Protein AF-A0A954UUI9-F1 (afdb_monomer_lite)

Foldseek 3Di:
DAAPQCVVVLQVPDQPQDDDD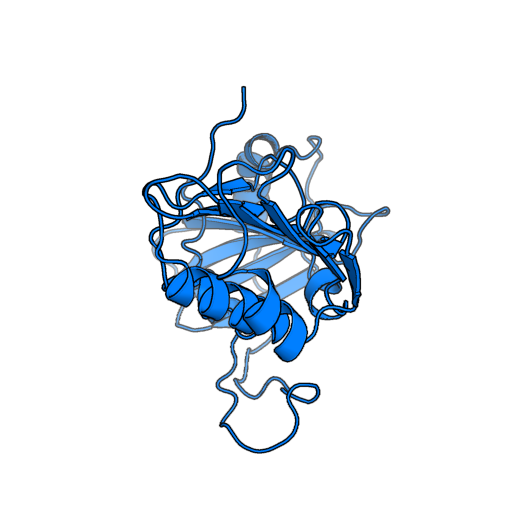DLVPSPRNHDFDWDPDDPCVLVQVVCQVCQVLLVADHDRFDPVQFPTWTDTPQKIWTFGQRDPPDQRQWTWIWMDGNPPPDGTDHTDIARPVLLVAQWWKDAVLVPDTGGDDLVCLVVRQLPQDLPDPFSKMWTGSDVFFIWMWHDHPVAIKTKTGHNHLSRIKTAPDHDHSVLVSVLSVCVSSVSSVNSVSGDIDRDDDD

Structure (mmCIF, N/CA/C/O backbone):
data_AF-A0A954UUI9-F1
#
_entry.id   AF-A0A954UUI9-F1
#
loop_
_atom_site.group_PDB
_atom_site.id
_atom_site.type_symbol
_atom_site.label_atom_id
_atom_site.label_alt_id
_atom_site.label_comp_id
_atom_site.label_asym_id
_atom_site.label_entity_id
_atom_site.label_seq_id
_atom_site.pdbx_PDB_ins_code
_atom_site.Cartn_x
_atom_site.Cartn_y
_atom_site.Cartn_z
_atom_site.occupancy
_atom_site.B_iso_or_equiv
_atom_site.auth_seq_id
_atom_site.auth_comp_id
_atom_site.auth_asym_id
_atom_site.auth_atom_id
_atom_site.pdbx_PDB_model_num
ATOM 1 N N . MET A 1 1 ? 16.017 9.321 -8.600 1.00 55.91 1 MET A N 1
ATOM 2 C CA . MET A 1 1 ? 14.959 8.302 -8.778 1.00 55.91 1 MET A CA 1
ATOM 3 C C . MET A 1 1 ? 13.735 8.739 -8.006 1.00 55.91 1 MET A C 1
ATOM 5 O O . MET A 1 1 ? 13.901 9.283 -6.921 1.00 55.91 1 MET A O 1
ATOM 9 N N . ARG A 1 2 ? 12.539 8.566 -8.567 1.00 60.41 2 ARG A N 1
ATOM 10 C CA . ARG A 1 2 ? 11.277 8.857 -7.878 1.00 60.41 2 ARG A CA 1
ATOM 11 C C . ARG A 1 2 ? 10.590 7.534 -7.547 1.00 60.41 2 ARG A C 1
ATOM 13 O O . ARG A 1 2 ? 10.755 6.560 -8.276 1.00 60.41 2 ARG A O 1
ATOM 20 N N . LEU A 1 3 ? 9.861 7.478 -6.442 1.00 57.22 3 LEU A N 1
ATOM 21 C CA . LEU A 1 3 ? 8.889 6.405 -6.248 1.00 57.22 3 LEU A CA 1
ATOM 22 C C . LEU A 1 3 ? 7.718 6.672 -7.182 1.00 57.22 3 LEU A C 1
ATOM 24 O O . LEU A 1 3 ? 7.402 7.834 -7.452 1.00 57.22 3 LEU A O 1
ATOM 28 N N . LEU A 1 4 ? 7.113 5.609 -7.702 1.00 60.31 4 LEU A N 1
ATOM 29 C CA . LEU A 1 4 ? 5.861 5.747 -8.425 1.00 60.31 4 LEU A CA 1
ATOM 30 C C . LEU A 1 4 ? 4.856 6.411 -7.488 1.00 60.31 4 LEU A C 1
ATOM 32 O O . LEU A 1 4 ? 4.623 5.905 -6.391 1.00 60.31 4 LEU A O 1
ATOM 36 N N . ASP A 1 5 ? 4.261 7.521 -7.923 1.00 58.84 5 ASP A N 1
ATOM 37 C CA . ASP A 1 5 ? 3.034 7.979 -7.284 1.00 58.84 5 ASP A CA 1
ATOM 38 C C . ASP A 1 5 ? 2.005 6.855 -7.467 1.00 58.84 5 ASP A C 1
ATOM 40 O O . ASP A 1 5 ? 1.830 6.308 -8.561 1.00 58.84 5 ASP A O 1
ATOM 44 N N . LEU A 1 6 ? 1.348 6.479 -6.379 1.00 55.41 6 LEU A N 1
ATOM 45 C CA . LEU A 1 6 ? 0.363 5.411 -6.317 1.00 55.41 6 LEU A CA 1
ATOM 46 C C . LEU A 1 6 ? -0.806 5.636 -7.303 1.00 55.41 6 LEU A C 1
ATOM 48 O O . LEU A 1 6 ? -1.435 4.672 -7.742 1.00 55.41 6 LEU A O 1
ATOM 52 N N . ARG A 1 7 ? -1.020 6.875 -7.773 1.00 54.75 7 ARG A N 1
ATOM 53 C CA . ARG A 1 7 ? -1.897 7.196 -8.919 1.00 54.75 7 ARG A CA 1
ATOM 54 C C . ARG A 1 7 ? -1.426 6.585 -10.244 1.00 54.75 7 ARG A C 1
ATOM 56 O O . ARG A 1 7 ? -2.230 6.024 -10.979 1.00 54.75 7 ARG A O 1
ATOM 63 N N . GLN A 1 8 ? -0.128 6.627 -10.543 1.00 58.38 8 GLN A N 1
ATOM 64 C CA . GLN A 1 8 ? 0.456 5.937 -11.707 1.00 58.38 8 GLN A CA 1
ATOM 65 C C . GLN A 1 8 ? 0.413 4.411 -11.518 1.00 58.38 8 GLN A C 1
ATOM 67 O O . GLN A 1 8 ? 0.345 3.651 -12.481 1.00 58.38 8 GLN A O 1
ATOM 72 N N . TYR A 1 9 ? 0.384 3.949 -10.265 1.00 60.41 9 TYR A N 1
ATOM 73 C CA . TYR A 1 9 ? 0.227 2.538 -9.923 1.00 60.41 9 TYR A CA 1
ATOM 74 C C . TYR A 1 9 ? -1.222 2.049 -10.082 1.00 60.41 9 TYR A C 1
ATOM 76 O O . TYR A 1 9 ? -1.484 0.907 -10.453 1.00 60.41 9 TYR A O 1
ATOM 84 N N . ARG A 1 10 ? -2.208 2.933 -9.931 1.00 59.09 10 ARG A N 1
ATOM 85 C CA . ARG A 1 10 ? -3.579 2.645 -10.356 1.00 59.09 10 ARG A CA 1
ATOM 86 C C . ARG A 1 10 ? -3.664 2.394 -11.862 1.00 59.09 10 ARG A C 1
ATOM 88 O O . ARG A 1 10 ? -4.427 1.527 -12.283 1.00 59.09 10 ARG A O 1
ATOM 95 N N . GLU A 1 11 ? -2.888 3.113 -12.676 1.00 56.56 11 GLU A N 1
ATOM 96 C CA . GLU A 1 11 ? -2.832 2.858 -14.124 1.00 56.56 11 GLU A CA 1
ATOM 97 C C . GLU A 1 11 ? -2.298 1.449 -14.429 1.00 56.56 11 GLU A C 1
ATOM 99 O O . GLU A 1 11 ? -2.759 0.830 -15.387 1.00 56.56 11 GLU A O 1
ATOM 104 N N . LEU A 1 12 ? -1.429 0.896 -13.575 1.00 56.75 12 LEU A N 1
ATOM 105 C CA . LEU A 1 12 ? -1.004 -0.511 -13.615 1.00 56.75 12 LEU A CA 1
ATOM 106 C C . LEU A 1 12 ? -2.137 -1.493 -13.292 1.00 56.75 12 LEU A C 1
ATOM 108 O O . LEU A 1 12 ? -2.265 -2.517 -13.958 1.00 56.75 12 LEU A O 1
ATOM 112 N N . LEU A 1 13 ? -2.967 -1.186 -12.295 1.00 52.81 13 LEU A N 1
ATOM 113 C CA . LEU A 1 13 ? -3.892 -2.157 -11.701 1.00 52.81 13 LEU A CA 1
ATOM 114 C C . LEU A 1 13 ? -5.330 -2.092 -12.225 1.00 52.81 13 LEU A C 1
ATOM 116 O O . LEU A 1 13 ? -5.989 -3.118 -12.358 1.00 52.81 13 LEU A O 1
ATOM 120 N N . ILE A 1 14 ? -5.852 -0.905 -12.545 1.00 46.22 14 ILE A N 1
ATOM 121 C CA . ILE A 1 14 ? -7.282 -0.734 -12.837 1.00 46.22 14 ILE A CA 1
ATOM 122 C C . ILE A 1 14 ? -7.502 -0.624 -14.334 1.00 46.22 14 ILE A C 1
ATOM 124 O O . ILE A 1 14 ? -7.544 0.473 -14.882 1.00 46.22 14 ILE A O 1
ATOM 128 N N . GLY A 1 15 ? -7.686 -1.749 -15.030 1.00 42.09 15 GLY A N 1
ATOM 129 C CA . GLY A 1 15 ? -8.555 -1.757 -16.215 1.00 42.09 15 GLY A CA 1
ATOM 130 C C . GLY A 1 15 ? -9.934 -1.219 -15.811 1.00 42.09 15 GLY A C 1
ATOM 131 O O . GLY A 1 15 ? -10.406 -1.568 -14.736 1.00 42.09 15 GLY A O 1
ATOM 132 N N . ARG A 1 16 ? -10.568 -0.330 -16.591 1.00 33.84 16 ARG A N 1
ATOM 133 C CA . ARG A 1 16 ? -11.911 0.197 -16.259 1.00 33.84 16 ARG A CA 1
ATOM 134 C C . ARG A 1 16 ? -12.888 -0.972 -16.059 1.00 33.84 16 ARG A C 1
ATOM 136 O O . ARG A 1 16 ? -13.384 -1.504 -17.047 1.00 33.84 16 ARG A O 1
ATOM 143 N N . ALA A 1 17 ? -13.190 -1.339 -14.817 1.00 33.94 17 ALA A N 1
ATOM 144 C CA . ALA A 1 17 ? -14.307 -2.214 -14.497 1.00 33.94 17 ALA A CA 1
ATOM 145 C C . ALA A 1 17 ? -15.547 -1.334 -14.300 1.00 33.94 17 ALA A C 1
ATOM 147 O O . ALA A 1 17 ? -15.616 -0.513 -13.384 1.00 33.94 17 ALA A O 1
ATOM 148 N N . SER A 1 18 ? -16.500 -1.460 -15.222 1.00 31.77 18 SER A N 1
ATOM 149 C CA . SER A 1 18 ? -17.839 -0.894 -15.083 1.00 31.77 18 SER A CA 1
ATOM 150 C C . SER A 1 18 ? -18.569 -1.611 -13.950 1.00 31.77 18 SER A C 1
ATOM 152 O O . SER A 1 18 ? -18.565 -2.836 -13.876 1.00 31.77 18 SER A O 1
ATOM 154 N N . ILE A 1 19 ? -19.212 -0.834 -13.086 1.00 38.12 19 ILE A N 1
ATOM 155 C CA . ILE A 1 19 ? -20.014 -1.299 -11.955 1.00 38.12 19 ILE A CA 1
ATOM 156 C C . ILE A 1 19 ? -21.241 -2.057 -12.484 1.00 38.12 19 ILE A C 1
ATOM 158 O O . ILE A 1 19 ? -22.082 -1.439 -13.131 1.00 38.12 19 ILE A O 1
ATOM 162 N N . ALA A 1 20 ? -21.356 -3.356 -12.185 1.00 32.06 20 ALA A N 1
ATOM 163 C CA . ALA A 1 20 ? -22.611 -4.050 -11.851 1.00 32.06 20 ALA A CA 1
ATOM 164 C C . ALA A 1 20 ? -22.354 -5.550 -11.596 1.00 32.06 20 ALA A C 1
ATOM 166 O O . ALA A 1 20 ? -22.068 -6.291 -12.529 1.00 32.06 20 ALA A O 1
ATOM 167 N N . GLY A 1 21 ? -22.544 -5.994 -10.349 1.00 35.19 21 GLY A N 1
ATOM 168 C CA . GLY A 1 21 ? -22.612 -7.415 -9.982 1.00 35.19 21 GLY A CA 1
ATOM 169 C C . GLY A 1 21 ? -21.313 -7.993 -9.411 1.00 35.19 21 GLY A C 1
ATOM 170 O O . GLY A 1 21 ? -20.298 -8.018 -10.084 1.00 35.19 21 GLY A O 1
ATOM 171 N N . ASP A 1 22 ? -21.400 -8.448 -8.160 1.00 32.72 22 ASP A N 1
ATOM 172 C CA . ASP A 1 22 ? -20.445 -9.277 -7.403 1.00 32.72 22 ASP A CA 1
ATOM 173 C C . ASP A 1 22 ? -18.968 -8.793 -7.281 1.00 32.72 22 ASP A C 1
ATOM 175 O O . ASP A 1 22 ? -18.178 -8.900 -8.219 1.00 32.72 22 ASP A O 1
ATOM 179 N N . PRO A 1 23 ? -18.515 -8.309 -6.102 1.00 38.94 23 PRO A N 1
ATOM 180 C CA . PRO A 1 23 ? -17.173 -7.734 -5.927 1.00 38.94 23 PRO A CA 1
ATOM 181 C C . PRO A 1 23 ? -16.012 -8.742 -6.022 1.00 38.94 23 PRO A C 1
ATOM 183 O O . PRO A 1 23 ? -14.859 -8.329 -5.954 1.00 38.94 23 PRO A O 1
ATOM 186 N N . CYS A 1 24 ? -16.282 -10.044 -6.174 1.00 31.80 24 CYS A N 1
ATOM 187 C CA . CYS A 1 24 ? -15.246 -11.060 -6.399 1.00 31.80 24 CYS A CA 1
ATOM 188 C C . CYS A 1 24 ? -14.942 -11.336 -7.884 1.00 31.80 24 CYS A C 1
ATOM 190 O O . CYS A 1 24 ? -13.990 -12.062 -8.159 1.00 31.80 24 CYS A O 1
ATOM 192 N N . GLU A 1 25 ? -15.689 -10.757 -8.832 1.00 30.89 25 GLU A N 1
ATOM 193 C CA . GLU A 1 25 ? -15.496 -10.981 -10.275 1.00 30.89 25 GLU A CA 1
ATOM 194 C C . GLU A 1 25 ? -15.165 -9.699 -11.055 1.00 30.89 25 GLU A C 1
ATOM 196 O O . GLU A 1 25 ? -15.561 -9.537 -12.210 1.00 30.89 25 GLU A O 1
ATOM 201 N N . ALA A 1 26 ? -14.383 -8.784 -10.474 1.00 34.91 26 ALA A N 1
ATOM 202 C CA . ALA A 1 26 ? -13.761 -7.717 -11.257 1.00 34.91 26 ALA A CA 1
ATOM 203 C C . ALA A 1 26 ? -12.701 -8.324 -12.201 1.00 34.91 26 ALA A C 1
ATOM 205 O O . ALA A 1 26 ? -11.504 -8.337 -11.922 1.00 34.91 26 ALA A O 1
ATOM 206 N N . ARG A 1 27 ? -13.154 -8.885 -13.327 1.00 37.56 27 ARG A N 1
ATOM 207 C CA . ARG A 1 27 ? -12.298 -9.254 -14.454 1.00 37.56 27 ARG A CA 1
ATOM 208 C C . ARG A 1 27 ? -11.701 -7.984 -15.055 1.00 37.56 27 ARG A C 1
ATOM 210 O O . ARG A 1 27 ? -12.402 -7.019 -15.340 1.00 37.56 27 ARG A O 1
ATOM 217 N N . TRP A 1 28 ? -10.392 -8.033 -15.264 1.00 45.47 28 TRP A N 1
ATOM 218 C CA . TRP A 1 28 ? -9.554 -7.071 -15.970 1.00 45.47 28 TRP A CA 1
ATOM 219 C C . TRP A 1 28 ? -10.129 -6.740 -17.363 1.00 45.47 28 TRP A C 1
ATOM 221 O O . TRP A 1 28 ? -10.056 -7.568 -18.264 1.00 45.47 28 TRP A O 1
ATOM 231 N N . THR A 1 29 ? -10.716 -5.554 -17.559 1.00 37.19 29 THR A N 1
ATOM 232 C CA . THR A 1 29 ? -11.343 -5.155 -18.847 1.00 37.19 29 THR A CA 1
ATOM 233 C C . THR A 1 29 ? -10.703 -3.936 -19.521 1.00 37.19 29 THR A C 1
ATOM 235 O O . THR A 1 29 ? -11.246 -3.409 -20.486 1.00 37.19 29 THR A O 1
ATOM 238 N N . GLY A 1 30 ? -9.547 -3.464 -19.046 1.00 44.28 30 GLY A N 1
ATOM 239 C CA . GLY A 1 30 ? -8.702 -2.547 -19.820 1.00 44.28 30 GLY A CA 1
ATOM 240 C C . GLY A 1 30 ? -7.621 -3.352 -20.530 1.00 44.28 30 GLY A C 1
ATOM 241 O O . GLY A 1 30 ? -6.891 -4.065 -19.849 1.00 44.28 30 GLY A O 1
ATOM 242 N N . GLU A 1 31 ? -7.531 -3.262 -21.857 1.00 47.69 31 GLU A N 1
ATOM 243 C CA . GLU A 1 31 ? -6.526 -3.976 -22.657 1.00 47.69 31 GLU A CA 1
ATOM 244 C C . GLU A 1 31 ? -5.122 -3.432 -22.350 1.00 47.69 31 GLU A C 1
ATOM 246 O O . GLU A 1 31 ? -4.628 -2.495 -22.969 1.00 47.69 31 GLU A O 1
ATOM 251 N N . ALA A 1 32 ? -4.495 -3.990 -21.319 1.00 57.81 32 ALA A N 1
ATOM 252 C CA . ALA A 1 32 ? -3.056 -3.955 -21.154 1.00 57.81 32 ALA A CA 1
ATOM 253 C C . ALA A 1 32 ? -2.455 -4.868 -22.229 1.00 57.81 32 ALA A C 1
ATOM 255 O O . ALA A 1 32 ? -2.668 -6.082 -22.205 1.00 57.81 32 ALA A O 1
ATOM 256 N N . GLU A 1 33 ? -1.729 -4.294 -23.185 1.00 65.38 33 GLU A N 1
ATOM 257 C CA . GLU A 1 33 ? -1.037 -5.083 -24.198 1.00 65.38 33 GLU A CA 1
ATOM 258 C C . GLU A 1 33 ? 0.304 -5.549 -23.626 1.00 65.38 33 GLU A C 1
ATOM 260 O O . GLU A 1 33 ? 1.168 -4.744 -23.264 1.00 65.38 33 GLU A O 1
ATOM 265 N N . ALA A 1 34 ? 0.460 -6.868 -23.496 1.00 72.56 34 ALA A N 1
ATOM 266 C CA . ALA A 1 34 ? 1.742 -7.465 -23.160 1.00 72.56 34 ALA A CA 1
ATOM 267 C C . ALA A 1 34 ? 2.671 -7.321 -24.367 1.00 72.56 34 ALA A C 1
ATOM 269 O O . ALA A 1 34 ? 2.450 -7.956 -25.402 1.00 72.56 34 ALA A O 1
ATOM 270 N N . ILE A 1 35 ? 3.713 -6.504 -24.234 1.00 76.06 35 ILE A N 1
ATOM 271 C CA . ILE A 1 35 ? 4.652 -6.270 -25.327 1.00 76.06 35 ILE A CA 1
ATOM 272 C C . ILE A 1 35 ? 5.773 -7.301 -25.246 1.00 76.06 35 ILE A C 1
ATOM 274 O O . ILE A 1 35 ? 6.372 -7.530 -24.192 1.00 76.06 35 ILE A O 1
ATOM 278 N N . ARG A 1 36 ? 6.054 -7.932 -26.385 1.00 71.81 36 ARG A N 1
ATOM 279 C CA . ARG A 1 36 ? 7.210 -8.812 -26.570 1.00 71.81 36 ARG A CA 1
ATOM 280 C C . ARG A 1 36 ? 8.359 -8.016 -27.182 1.00 71.81 36 ARG A C 1
ATOM 282 O O . ARG A 1 36 ? 8.126 -7.050 -27.897 1.00 71.81 36 ARG A O 1
ATOM 289 N N . ASP A 1 37 ? 9.585 -8.441 -26.901 1.00 75.62 37 ASP A N 1
ATOM 290 C CA . ASP A 1 37 ? 10.801 -7.909 -27.532 1.00 75.62 37 ASP A CA 1
ATOM 291 C C . ASP A 1 37 ? 11.121 -6.428 -27.223 1.00 75.62 37 ASP A C 1
ATOM 293 O O . ASP A 1 37 ? 11.779 -5.749 -28.009 1.00 75.62 37 ASP A O 1
ATOM 297 N N . VAL A 1 38 ? 10.711 -5.928 -26.048 1.00 82.94 38 VAL A N 1
ATOM 298 C CA . VAL A 1 38 ? 11.178 -4.632 -25.515 1.00 82.94 38 VAL A CA 1
ATOM 299 C C . VAL A 1 38 ? 12.543 -4.800 -24.853 1.00 82.94 38 VAL A C 1
ATOM 301 O O . VAL A 1 38 ? 12.706 -5.638 -23.959 1.00 82.94 38 VAL A O 1
ATOM 304 N N . ASP A 1 39 ? 13.510 -3.964 -25.232 1.00 86.94 39 ASP A N 1
ATOM 305 C CA . ASP A 1 39 ? 14.774 -3.863 -24.503 1.00 86.94 39 ASP A CA 1
ATOM 306 C C . ASP A 1 39 ? 14.520 -3.330 -23.086 1.00 86.94 39 ASP A C 1
ATOM 308 O O . ASP A 1 39 ? 14.121 -2.188 -22.887 1.00 86.94 39 ASP A O 1
ATOM 312 N N . SER A 1 40 ? 14.740 -4.183 -22.087 1.00 92.12 40 SER A N 1
ATOM 313 C CA . SER A 1 40 ? 14.575 -3.844 -20.671 1.00 92.12 40 SER A CA 1
ATOM 314 C C . SER A 1 40 ? 15.905 -3.522 -19.982 1.00 92.12 40 SER A C 1
ATOM 316 O O . SER A 1 40 ? 15.957 -3.496 -18.753 1.00 92.12 40 SER A O 1
ATOM 318 N N . GLY A 1 41 ? 16.993 -3.310 -20.732 1.00 92.94 41 GLY A N 1
ATOM 319 C CA . GLY A 1 41 ? 18.318 -3.021 -20.181 1.00 92.94 41 GLY A CA 1
ATOM 320 C C . GLY A 1 41 ? 18.324 -1.801 -19.257 1.00 92.94 41 GLY A C 1
ATOM 321 O O . GLY A 1 41 ? 18.808 -1.891 -18.127 1.00 92.94 41 GLY A O 1
ATOM 322 N N . ALA A 1 42 ? 17.706 -0.698 -19.691 1.00 92.38 42 ALA A N 1
ATOM 323 C CA . ALA A 1 42 ? 17.564 0.514 -18.881 1.00 92.38 42 ALA A CA 1
ATOM 324 C C . ALA A 1 42 ? 16.734 0.267 -17.608 1.00 92.38 42 ALA A C 1
ATOM 326 O O . ALA A 1 42 ? 17.142 0.673 -16.520 1.00 92.38 42 ALA A O 1
ATOM 327 N N . ALA A 1 43 ? 15.624 -0.470 -17.717 1.00 93.75 43 ALA A N 1
ATOM 328 C CA . ALA A 1 43 ? 14.773 -0.812 -16.578 1.00 93.75 43 ALA A CA 1
ATOM 329 C C . ALA A 1 43 ? 15.474 -1.723 -15.561 1.00 93.75 43 ALA A C 1
ATOM 331 O O . ALA A 1 43 ? 15.329 -1.533 -14.355 1.00 93.75 43 ALA A O 1
ATOM 332 N N . LEU A 1 44 ? 16.271 -2.690 -16.026 1.00 95.75 44 LEU A N 1
ATOM 333 C CA . LEU A 1 44 ? 17.078 -3.556 -15.164 1.00 95.75 44 LEU A CA 1
ATOM 334 C C . LEU A 1 44 ? 18.170 -2.769 -14.442 1.00 95.75 44 LEU A C 1
ATOM 336 O O . LEU A 1 44 ? 18.379 -2.990 -13.249 1.00 95.75 44 LEU A O 1
ATOM 340 N N . GLN A 1 45 ? 18.845 -1.848 -15.134 1.00 94.88 45 GLN A N 1
ATOM 341 C CA . GLN A 1 45 ? 19.824 -0.967 -14.504 1.00 94.88 45 GLN A CA 1
ATOM 342 C C . GLN A 1 45 ? 19.155 -0.085 -13.442 1.00 94.88 45 GLN A C 1
ATOM 344 O O . GLN A 1 45 ? 19.596 -0.069 -12.295 1.00 94.88 45 GLN A O 1
ATOM 349 N N . TYR A 1 46 ? 18.051 0.575 -13.795 1.00 94.81 46 TYR A N 1
ATOM 350 C CA . TYR A 1 46 ? 17.292 1.415 -12.872 1.00 94.81 46 TYR A CA 1
ATOM 351 C C . TYR A 1 46 ? 16.825 0.625 -11.640 1.00 94.81 46 TYR A C 1
ATOM 353 O O . TYR A 1 46 ? 16.975 1.077 -10.505 1.00 94.81 46 TYR A O 1
ATOM 361 N N . ALA A 1 47 ? 16.291 -0.585 -11.834 1.00 95.25 47 ALA A N 1
ATOM 362 C CA . ALA A 1 47 ? 15.890 -1.451 -10.730 1.00 95.25 47 ALA A CA 1
ATOM 363 C C . ALA A 1 47 ? 17.078 -1.833 -9.841 1.00 95.25 47 ALA A C 1
ATOM 365 O O . ALA A 1 47 ? 16.941 -1.831 -8.621 1.00 95.25 47 ALA A O 1
ATOM 366 N N . ALA A 1 48 ? 18.241 -2.141 -10.421 1.00 94.69 48 ALA A N 1
ATOM 367 C CA . ALA A 1 48 ? 19.438 -2.470 -9.652 1.00 94.69 48 ALA A CA 1
ATOM 368 C C . ALA A 1 48 ? 19.893 -1.294 -8.769 1.00 94.69 48 ALA A C 1
ATOM 370 O O . ALA A 1 48 ? 20.295 -1.513 -7.627 1.00 94.69 48 ALA A O 1
ATOM 371 N N . GLU A 1 49 ? 19.775 -0.060 -9.267 1.00 94.12 49 GLU A N 1
ATOM 372 C CA . GLU A 1 49 ? 20.046 1.165 -8.505 1.00 94.12 49 GLU A CA 1
ATOM 373 C C . GLU A 1 49 ? 19.002 1.395 -7.392 1.00 94.12 49 GLU A C 1
ATOM 375 O O . GLU A 1 49 ? 19.360 1.804 -6.289 1.00 94.12 49 GLU A O 1
ATOM 380 N N . ALA A 1 50 ? 17.725 1.071 -7.638 1.00 92.38 50 ALA A N 1
ATOM 381 C CA . ALA A 1 50 ? 16.635 1.139 -6.649 1.00 92.38 50 ALA A CA 1
ATOM 382 C C . ALA A 1 50 ? 16.683 0.038 -5.587 1.00 92.38 50 ALA A C 1
ATOM 384 O O . ALA A 1 50 ? 16.135 0.186 -4.501 1.00 92.38 50 ALA A O 1
ATOM 385 N N . TRP A 1 51 ? 17.329 -1.084 -5.881 1.00 94.38 51 TRP A N 1
ATOM 386 C CA . TRP A 1 51 ? 17.257 -2.293 -5.065 1.00 94.38 51 TRP A CA 1
ATOM 387 C C . TRP A 1 51 ? 17.540 -2.070 -3.567 1.00 94.38 51 TRP A C 1
ATOM 389 O O . TRP A 1 51 ? 16.749 -2.543 -2.743 1.00 94.38 51 TRP A O 1
ATOM 399 N N . PRO A 1 52 ? 18.600 -1.329 -3.176 1.00 92.12 52 PRO A N 1
ATOM 400 C CA . PRO A 1 52 ? 18.902 -1.091 -1.766 1.00 92.12 52 PRO A CA 1
ATOM 401 C C . PRO A 1 52 ? 17.838 -0.248 -1.055 1.00 92.12 52 PRO A C 1
ATOM 403 O O . PRO A 1 52 ? 17.538 -0.509 0.107 1.00 92.12 52 PRO A O 1
ATOM 406 N N . THR A 1 53 ? 17.227 0.723 -1.743 1.00 90.19 53 THR A N 1
ATOM 407 C CA . THR A 1 53 ? 16.214 1.621 -1.153 1.00 90.19 53 THR A CA 1
ATOM 408 C C . THR A 1 53 ? 14.871 0.924 -0.915 1.00 90.19 53 THR A C 1
ATOM 410 O O . THR A 1 53 ? 14.017 1.439 -0.194 1.00 90.19 53 THR A O 1
ATOM 413 N N . LEU A 1 54 ? 14.699 -0.263 -1.502 1.00 91.62 54 LEU A N 1
ATOM 414 C CA . LEU A 1 54 ? 13.548 -1.150 -1.338 1.00 91.62 54 LEU A CA 1
ATOM 415 C C . LEU A 1 54 ? 13.783 -2.227 -0.265 1.00 91.62 54 LEU A C 1
ATOM 417 O O . LEU A 1 54 ? 12.991 -3.166 -0.146 1.00 91.62 54 LEU A O 1
ATOM 421 N N . GLY A 1 55 ? 14.892 -2.144 0.480 1.00 91.62 55 GLY A N 1
ATOM 422 C CA . GLY A 1 55 ? 15.248 -3.125 1.511 1.00 91.62 55 GLY A CA 1
ATOM 423 C C . GLY A 1 55 ? 15.536 -4.517 0.943 1.00 91.62 55 GLY A C 1
ATOM 424 O O . GLY A 1 55 ? 15.464 -5.523 1.655 1.00 91.62 55 GLY A O 1
ATOM 425 N N . LEU A 1 56 ? 15.827 -4.612 -0.358 1.00 92.62 56 LEU A N 1
ATOM 426 C CA . LEU A 1 56 ? 16.086 -5.877 -1.029 1.00 92.62 56 LEU A CA 1
ATOM 427 C C . LEU A 1 56 ? 17.579 -6.205 -0.982 1.00 92.62 56 LEU A C 1
ATOM 429 O O . LEU A 1 56 ? 18.443 -5.356 -1.196 1.00 92.62 56 LEU A O 1
ATOM 433 N N . LYS A 1 57 ? 17.902 -7.485 -0.758 1.00 90.94 57 LYS A N 1
ATOM 434 C CA . LYS A 1 57 ? 19.296 -7.947 -0.801 1.00 90.94 57 LYS A CA 1
ATOM 435 C C . LYS A 1 57 ? 19.873 -7.729 -2.206 1.00 90.94 57 LYS A C 1
ATOM 437 O O . LYS A 1 57 ? 19.263 -8.225 -3.162 1.00 90.94 57 LYS A O 1
ATOM 442 N N . PRO A 1 58 ? 21.034 -7.059 -2.342 1.00 88.69 58 PRO A N 1
ATOM 443 C CA . PRO A 1 58 ? 21.663 -6.837 -3.637 1.00 88.69 58 PRO A CA 1
ATOM 444 C C . PRO A 1 58 ? 21.878 -8.144 -4.398 1.00 88.69 58 PRO A C 1
ATOM 446 O O . PRO A 1 58 ? 22.325 -9.147 -3.834 1.00 88.69 58 PRO A O 1
ATOM 449 N N . ARG A 1 59 ? 21.569 -8.130 -5.695 1.00 91.19 59 ARG A N 1
ATOM 450 C CA . ARG A 1 59 ? 21.851 -9.234 -6.615 1.00 91.19 59 ARG A CA 1
ATOM 451 C C . ARG A 1 59 ? 22.034 -8.707 -8.030 1.00 91.19 59 ARG A C 1
ATOM 453 O O . ARG A 1 59 ? 21.509 -7.655 -8.374 1.00 91.19 59 ARG A O 1
ATOM 460 N N . SER A 1 60 ? 22.722 -9.477 -8.867 1.00 92.44 60 SER A N 1
ATOM 461 C CA . SER A 1 60 ? 22.757 -9.193 -10.302 1.00 92.44 60 SER A CA 1
ATOM 462 C C . SER A 1 60 ? 21.385 -9.492 -10.915 1.00 92.44 60 SER A C 1
ATOM 464 O O . SER A 1 60 ? 20.882 -10.615 -10.792 1.00 92.44 60 SER A O 1
ATOM 466 N N . LEU A 1 61 ? 20.780 -8.475 -11.531 1.00 95.19 61 LEU A N 1
ATOM 467 C CA . LEU A 1 61 ? 19.554 -8.600 -12.312 1.00 95.19 61 LEU A CA 1
ATOM 468 C C . LEU A 1 61 ? 19.898 -8.986 -13.752 1.00 95.19 61 LEU A C 1
ATOM 470 O O . LEU A 1 61 ? 20.896 -8.534 -14.308 1.00 95.19 61 LEU A O 1
ATOM 474 N N . GLN A 1 62 ? 19.089 -9.862 -14.332 1.00 94.88 62 GLN A N 1
ATOM 475 C CA . GLN A 1 62 ? 19.295 -10.441 -15.657 1.00 94.88 62 GLN A CA 1
ATOM 476 C C . GLN A 1 62 ? 18.011 -10.320 -16.482 1.00 94.88 62 GLN A C 1
ATOM 478 O O . GLN A 1 62 ? 16.928 -10.206 -15.918 1.00 94.88 62 GLN A O 1
ATOM 483 N N . ALA A 1 63 ? 18.093 -10.447 -17.810 1.00 93.06 63 ALA A N 1
ATOM 484 C CA . ALA A 1 63 ? 16.913 -10.389 -18.686 1.00 93.06 63 ALA A CA 1
ATOM 485 C C . ALA A 1 63 ? 15.788 -11.355 -18.256 1.00 93.06 63 ALA A C 1
ATOM 487 O O . ALA A 1 63 ? 14.618 -10.996 -18.265 1.00 93.06 63 ALA A O 1
ATOM 488 N N . ARG A 1 64 ? 16.146 -12.553 -17.770 1.00 92.56 64 ARG A N 1
ATOM 489 C CA . ARG A 1 64 ? 15.198 -13.556 -17.240 1.00 92.56 64 ARG A CA 1
ATOM 490 C C . ARG A 1 64 ? 14.443 -13.137 -15.969 1.00 92.56 64 ARG A C 1
ATOM 492 O O . ARG A 1 64 ? 13.542 -13.855 -15.543 1.00 92.56 64 ARG A O 1
ATOM 499 N N . ASP A 1 65 ? 14.879 -12.069 -15.303 1.00 94.06 65 ASP A N 1
ATOM 500 C CA . ASP A 1 65 ? 14.190 -11.513 -14.138 1.00 94.06 65 ASP A CA 1
ATOM 501 C C . ASP A 1 65 ? 13.023 -10.610 -14.550 1.00 94.06 65 ASP A C 1
ATOM 503 O O . ASP A 1 65 ? 12.131 -10.386 -13.734 1.00 94.06 65 ASP A O 1
ATOM 507 N N . VAL A 1 66 ? 12.992 -10.134 -15.800 1.00 93.62 66 VAL A N 1
ATOM 508 C CA . VAL A 1 66 ? 11.827 -9.452 -16.370 1.00 93.62 66 VAL A CA 1
ATOM 509 C C . VAL A 1 66 ? 10.760 -10.502 -16.659 1.00 93.62 66 VAL A C 1
ATOM 511 O O . VAL A 1 66 ? 10.947 -11.404 -17.472 1.00 93.62 66 VAL A O 1
ATOM 514 N N . THR A 1 67 ? 9.646 -10.409 -15.946 1.00 91.31 67 THR A N 1
ATOM 515 C CA . THR A 1 67 ? 8.535 -11.369 -16.024 1.00 91.31 67 THR A CA 1
ATOM 516 C C . THR A 1 67 ? 7.482 -10.954 -17.042 1.00 91.31 67 THR A C 1
ATOM 518 O O . THR A 1 67 ? 6.889 -11.810 -17.694 1.00 91.31 67 THR A O 1
ATOM 521 N N . SER A 1 68 ? 7.287 -9.650 -17.217 1.00 90.25 68 SER A N 1
ATOM 522 C CA . SER A 1 68 ? 6.407 -9.073 -18.227 1.00 90.25 68 SER A CA 1
ATOM 523 C C . SER A 1 68 ? 6.754 -7.609 -18.469 1.00 90.25 68 SER A C 1
ATOM 525 O O . SER A 1 68 ? 7.278 -6.934 -17.578 1.00 90.25 68 SER A O 1
ATOM 527 N N . VAL A 1 69 ? 6.406 -7.118 -19.657 1.00 89.88 69 VAL A N 1
ATOM 528 C CA . VAL A 1 69 ? 6.381 -5.691 -19.984 1.00 89.88 69 VAL A CA 1
ATOM 529 C C . VAL A 1 69 ? 4.983 -5.347 -20.475 1.00 89.88 69 VAL A C 1
ATOM 531 O O . VAL A 1 69 ? 4.436 -6.037 -21.338 1.00 89.88 69 VAL A O 1
ATOM 534 N N . VAL A 1 70 ? 4.395 -4.304 -19.903 1.00 87.00 70 VAL A N 1
ATOM 535 C CA . VAL A 1 70 ? 3.038 -3.853 -20.227 1.00 87.00 70 VAL A CA 1
ATOM 536 C C . VAL A 1 70 ? 3.097 -2.410 -20.705 1.00 87.00 70 VAL A C 1
ATOM 538 O O . VAL A 1 70 ? 3.750 -1.590 -20.064 1.00 87.00 70 VAL A O 1
ATOM 541 N N . ALA A 1 71 ? 2.410 -2.080 -21.801 1.00 84.94 71 ALA A N 1
ATOM 542 C CA . ALA A 1 71 ? 2.175 -0.687 -22.183 1.00 84.94 71 ALA A CA 1
ATOM 543 C C . ALA A 1 71 ? 0.810 -0.208 -21.715 1.00 84.94 71 ALA A C 1
ATOM 545 O O . ALA A 1 71 ? -0.208 -0.866 -21.942 1.00 84.94 71 ALA A O 1
ATOM 546 N N . ARG A 1 72 ? 0.779 0.981 -21.110 1.00 80.44 72 ARG A N 1
ATOM 547 C CA . ARG A 1 72 ? -0.466 1.630 -20.716 1.00 80.44 72 ARG A CA 1
ATOM 548 C C . ARG A 1 72 ? -0.301 3.127 -20.494 1.00 80.44 72 ARG A C 1
ATOM 550 O O . ARG A 1 72 ? 0.714 3.567 -19.977 1.00 80.44 72 ARG A O 1
ATOM 557 N N . GLY A 1 73 ? -1.295 3.923 -20.894 1.00 80.12 73 GLY A N 1
ATOM 558 C CA . GLY A 1 73 ? -1.293 5.370 -20.622 1.00 80.12 73 GLY A CA 1
ATOM 559 C C . GLY A 1 73 ? -0.080 6.112 -21.202 1.00 80.12 73 GLY A C 1
ATOM 560 O O . GLY A 1 73 ? 0.372 7.096 -20.632 1.00 80.12 73 GLY A O 1
ATOM 561 N N . GLY A 1 74 ? 0.494 5.615 -22.305 1.00 84.75 74 GLY A N 1
ATOM 562 C CA . GLY A 1 74 ? 1.726 6.168 -22.876 1.00 84.75 74 GLY A CA 1
ATOM 563 C C . GLY A 1 74 ? 2.998 5.830 -22.087 1.00 84.75 74 GLY A C 1
ATOM 564 O O . GLY A 1 74 ? 4.034 6.456 -22.317 1.00 84.75 74 GLY A O 1
ATOM 565 N N . ARG A 1 75 ? 2.956 4.842 -21.189 1.00 87.31 75 ARG A N 1
ATOM 566 C CA . ARG A 1 75 ? 4.086 4.376 -20.374 1.00 87.31 75 ARG A CA 1
ATOM 567 C C . ARG A 1 75 ? 4.295 2.872 -20.544 1.00 87.31 75 ARG A C 1
ATOM 569 O O . ARG A 1 75 ? 3.345 2.137 -20.810 1.00 87.31 75 ARG A O 1
ATOM 576 N N . LEU A 1 76 ? 5.539 2.435 -20.412 1.00 89.00 76 LEU A N 1
ATOM 577 C CA . LEU A 1 76 ? 5.927 1.039 -20.276 1.00 89.00 76 LEU A CA 1
ATOM 578 C C . LEU A 1 76 ? 6.136 0.720 -18.804 1.00 89.00 76 LEU A C 1
ATOM 580 O O . LEU A 1 76 ? 6.617 1.548 -18.030 1.00 89.00 76 LEU A O 1
ATOM 584 N N . PHE A 1 77 ? 5.778 -0.502 -18.446 1.00 90.31 77 PHE A N 1
ATOM 585 C CA . PHE A 1 77 ? 5.857 -1.031 -17.102 1.00 90.31 77 PHE A CA 1
ATOM 586 C C . PHE A 1 77 ? 6.611 -2.354 -17.136 1.00 90.31 77 PHE A C 1
ATOM 588 O O . PHE A 1 77 ? 6.109 -3.350 -17.658 1.00 90.31 77 PHE A O 1
ATOM 595 N N . HIS A 1 78 ? 7.817 -2.368 -16.582 1.00 92.50 78 HIS A N 1
ATOM 596 C CA . HIS A 1 78 ? 8.679 -3.543 -16.537 1.00 92.50 78 HIS A CA 1
ATOM 597 C C . HIS A 1 78 ? 8.508 -4.228 -15.187 1.00 92.50 78 HIS A C 1
ATOM 599 O O . HIS A 1 78 ? 8.838 -3.655 -14.149 1.00 92.50 78 HIS A O 1
ATOM 605 N N . HIS A 1 79 ? 7.999 -5.457 -15.187 1.00 92.94 79 HIS A N 1
ATOM 606 C CA . HIS A 1 79 ? 7.810 -6.240 -13.968 1.00 92.94 79 HIS A CA 1
ATOM 607 C C . HIS A 1 79 ? 9.048 -7.098 -13.719 1.00 92.94 79 HIS A C 1
ATOM 609 O O . HIS A 1 79 ? 9.252 -8.123 -14.375 1.00 92.94 79 HIS A O 1
ATOM 615 N N . ILE A 1 80 ? 9.882 -6.690 -12.767 1.00 94.81 80 ILE A N 1
ATOM 616 C CA . ILE A 1 80 ? 11.160 -7.339 -12.473 1.00 94.81 80 ILE A CA 1
ATOM 617 C C . ILE A 1 80 ? 11.029 -8.133 -11.175 1.00 94.81 80 ILE A C 1
ATOM 619 O O . ILE A 1 80 ? 10.796 -7.566 -10.110 1.00 94.81 80 ILE A O 1
ATOM 623 N N . ARG A 1 81 ? 11.203 -9.456 -11.232 1.00 95.06 81 ARG A N 1
ATOM 624 C CA . ARG A 1 81 ? 11.025 -10.347 -10.076 1.00 95.06 81 ARG A CA 1
ATOM 625 C C . ARG A 1 81 ? 11.967 -9.972 -8.927 1.00 95.06 81 ARG A C 1
ATOM 627 O O . ARG A 1 81 ? 13.188 -10.058 -9.061 1.00 95.06 81 ARG A O 1
ATOM 634 N N . ALA A 1 82 ? 11.413 -9.660 -7.759 1.00 93.62 82 ALA A N 1
ATOM 635 C CA . ALA A 1 82 ? 12.181 -9.326 -6.560 1.00 93.62 82 ALA A CA 1
ATOM 636 C C . ALA A 1 82 ? 12.792 -10.578 -5.909 1.00 93.62 82 ALA A C 1
ATOM 638 O O . ALA A 1 82 ? 13.996 -10.628 -5.643 1.00 93.62 82 ALA A O 1
ATOM 639 N N . PHE A 1 83 ? 11.982 -11.628 -5.720 1.00 89.06 83 PHE A N 1
ATOM 640 C CA . PHE A 1 83 ? 12.383 -12.847 -5.014 1.00 89.06 83 PHE A CA 1
ATOM 641 C C . PHE A 1 83 ? 12.281 -14.090 -5.911 1.00 89.06 83 PHE A C 1
ATOM 643 O O . PHE A 1 83 ? 11.195 -14.633 -6.095 1.00 89.06 83 PHE A O 1
ATOM 650 N N . PRO A 1 84 ? 13.405 -14.640 -6.405 1.00 79.56 84 PRO A N 1
ATOM 651 C CA . PRO A 1 84 ? 13.388 -15.804 -7.297 1.00 79.56 84 PRO A CA 1
ATOM 652 C C . PRO A 1 84 ? 12.782 -17.094 -6.720 1.00 79.56 84 PRO A C 1
ATOM 654 O O . PRO A 1 84 ? 12.548 -18.029 -7.478 1.00 79.56 84 PRO A O 1
ATOM 657 N N . ARG A 1 85 ? 12.601 -17.194 -5.393 1.00 80.50 85 ARG A N 1
ATOM 658 C CA . ARG A 1 85 ? 12.182 -18.439 -4.716 1.00 80.50 85 ARG A CA 1
ATOM 659 C C . ARG A 1 85 ? 11.077 -18.259 -3.673 1.00 80.50 85 ARG A C 1
ATOM 661 O O . ARG A 1 85 ? 10.125 -19.022 -3.685 1.00 80.50 85 ARG A O 1
ATOM 668 N N . LYS A 1 86 ? 11.219 -17.300 -2.748 1.00 78.19 86 LYS A N 1
ATOM 669 C CA . LYS A 1 86 ? 10.351 -17.203 -1.556 1.00 78.19 86 LYS A CA 1
ATOM 670 C C . LYS A 1 86 ? 8.982 -16.568 -1.851 1.00 78.19 86 LYS A C 1
ATOM 672 O O . LYS A 1 86 ? 8.014 -16.929 -1.199 1.00 78.19 86 LYS A O 1
ATOM 677 N N . LEU A 1 87 ? 8.913 -15.650 -2.820 1.00 82.50 87 LEU A N 1
ATOM 678 C CA . LEU A 1 87 ? 7.709 -14.898 -3.198 1.00 82.50 87 LEU A CA 1
ATOM 679 C C . LEU A 1 87 ? 7.759 -14.568 -4.707 1.00 82.50 87 LEU A C 1
ATOM 681 O O . LEU A 1 87 ? 8.181 -13.474 -5.086 1.00 82.50 87 LEU A O 1
ATOM 685 N N . PRO A 1 88 ? 7.414 -15.526 -5.587 1.00 82.56 88 PRO A N 1
ATOM 686 C CA . PRO A 1 88 ? 7.648 -15.397 -7.029 1.00 82.56 88 PRO A CA 1
ATOM 687 C C . PRO A 1 88 ? 6.817 -14.295 -7.702 1.00 82.56 88 PRO A C 1
ATOM 689 O O . PRO A 1 88 ? 7.246 -13.781 -8.733 1.00 82.56 88 PRO A O 1
ATOM 692 N N . GLU A 1 89 ? 5.688 -13.922 -7.092 1.00 86.75 89 GLU A N 1
ATOM 693 C CA . GLU A 1 89 ? 4.759 -12.874 -7.547 1.00 86.75 89 GLU A CA 1
ATOM 694 C C . GLU A 1 89 ? 5.123 -11.476 -7.021 1.00 86.75 89 GLU A C 1
ATOM 696 O O . GLU A 1 89 ? 4.399 -10.507 -7.244 1.00 86.75 89 GLU A O 1
ATOM 701 N N . THR A 1 90 ? 6.237 -11.341 -6.294 1.00 91.38 90 THR A N 1
ATOM 702 C CA . THR A 1 90 ? 6.737 -10.028 -5.884 1.00 91.38 90 THR A CA 1
ATOM 703 C C . THR A 1 90 ? 7.654 -9.443 -6.942 1.00 91.38 90 THR A C 1
ATOM 705 O O . THR A 1 90 ? 8.680 -10.042 -7.280 1.00 91.38 90 THR A O 1
ATOM 708 N N . CYS A 1 91 ? 7.315 -8.250 -7.419 1.00 92.62 91 CYS A N 1
ATOM 709 C CA . CYS A 1 91 ? 8.048 -7.529 -8.444 1.00 92.62 91 CYS A CA 1
ATOM 710 C C . CYS A 1 91 ? 8.421 -6.119 -7.990 1.00 92.62 91 CYS A C 1
ATOM 712 O O . CYS A 1 91 ? 7.657 -5.441 -7.305 1.00 92.62 91 CYS A O 1
ATOM 714 N N . VAL A 1 92 ? 9.587 -5.668 -8.444 1.00 93.81 92 VAL A N 1
ATOM 715 C CA . VAL A 1 92 ? 9.863 -4.248 -8.630 1.00 93.81 92 VAL A CA 1
ATOM 716 C C . VAL A 1 92 ? 9.285 -3.876 -9.987 1.00 93.81 92 VAL A C 1
ATOM 718 O O . VAL A 1 92 ? 9.708 -4.411 -11.012 1.00 93.81 92 VAL A O 1
ATOM 721 N N . VAL A 1 93 ? 8.290 -3.001 -9.992 1.00 91.88 93 VAL A N 1
ATOM 722 C CA . VAL A 1 93 ? 7.718 -2.451 -11.216 1.00 91.88 93 VAL A CA 1
ATOM 723 C C . VAL A 1 93 ? 8.430 -1.146 -11.513 1.00 91.88 93 VAL A C 1
ATOM 725 O O . VAL A 1 93 ? 8.371 -0.230 -10.699 1.00 91.88 93 VAL A O 1
ATOM 728 N N . VAL A 1 94 ? 9.115 -1.077 -12.652 1.00 91.44 94 VAL A N 1
ATOM 729 C CA . VAL A 1 94 ? 9.808 0.126 -13.139 1.00 91.44 94 VAL A CA 1
ATOM 730 C C . VAL A 1 94 ? 9.031 0.713 -14.304 1.00 91.44 94 VAL A C 1
ATOM 732 O O . VAL A 1 94 ? 8.523 -0.038 -15.138 1.00 91.44 94 VAL A O 1
ATOM 735 N N . THR A 1 95 ? 8.954 2.040 -14.379 1.00 90.31 95 THR A N 1
ATOM 736 C CA . THR A 1 95 ? 8.245 2.724 -15.464 1.00 90.31 95 THR A CA 1
ATOM 737 C C . THR A 1 95 ? 9.121 3.610 -16.304 1.00 90.31 95 THR A C 1
ATOM 739 O O . THR A 1 95 ? 10.016 4.273 -15.783 1.00 90.31 95 THR A O 1
ATOM 742 N N . GLU A 1 96 ? 8.775 3.690 -17.584 1.00 89.44 96 GLU A N 1
ATOM 743 C CA . GLU A 1 96 ? 9.359 4.628 -18.535 1.00 89.44 96 GLU A CA 1
ATOM 744 C C . GLU A 1 96 ? 8.311 5.145 -19.540 1.00 89.44 96 GLU A C 1
ATOM 746 O O . GLU A 1 96 ? 7.328 4.457 -19.823 1.00 89.44 96 GLU A O 1
ATOM 751 N N . PRO A 1 97 ? 8.463 6.357 -20.097 1.00 86.75 97 PRO A N 1
ATOM 752 C CA . PRO A 1 97 ? 7.598 6.848 -21.173 1.00 86.75 97 PRO A CA 1
ATOM 753 C C . PRO A 1 97 ? 7.770 6.051 -22.483 1.00 86.75 97 PRO A C 1
ATOM 755 O O . PRO A 1 97 ? 8.888 5.822 -22.932 1.00 86.75 97 PRO A O 1
ATOM 758 N N . THR A 1 98 ? 6.668 5.716 -23.167 1.00 79.94 98 THR A N 1
ATOM 759 C CA . THR A 1 98 ? 6.684 4.961 -24.450 1.00 79.94 98 THR A CA 1
ATOM 760 C C . THR A 1 98 ? 7.366 5.692 -25.612 1.00 79.94 98 THR A C 1
ATOM 762 O O . THR A 1 98 ? 7.860 5.052 -26.534 1.00 79.94 98 THR A O 1
ATOM 765 N N . LEU A 1 99 ? 7.407 7.028 -25.599 1.00 70.06 99 LEU A N 1
ATOM 766 C CA . LEU A 1 99 ? 7.891 7.847 -26.721 1.00 70.06 99 LEU A CA 1
ATOM 767 C C . LEU A 1 99 ? 9.406 8.134 -26.688 1.00 70.06 99 LEU A C 1
ATOM 769 O O . LEU A 1 99 ? 9.861 9.111 -27.280 1.00 70.06 99 LEU A O 1
ATOM 773 N N . GLY A 1 100 ? 10.204 7.305 -26.006 1.00 57.12 100 GLY A N 1
ATOM 774 C CA . GLY A 1 100 ? 11.675 7.340 -26.078 1.00 57.12 100 GLY A CA 1
ATOM 775 C C . GLY A 1 100 ? 12.345 8.593 -25.496 1.00 57.12 100 GLY A C 1
ATOM 776 O O . GLY A 1 100 ? 13.558 8.753 -25.602 1.00 57.12 100 GLY A O 1
ATOM 777 N N . GLN A 1 101 ? 11.582 9.489 -24.869 1.00 56.75 101 GLN A N 1
ATOM 778 C CA . GLN A 1 101 ? 12.091 10.682 -24.199 1.00 56.75 101 GLN A CA 1
ATOM 779 C C . GLN A 1 101 ? 11.931 10.506 -22.688 1.00 56.75 101 GLN A C 1
ATOM 781 O O . GLN A 1 101 ? 10.834 10.668 -22.164 1.00 56.75 101 GLN A O 1
ATOM 786 N N . GLY A 1 102 ? 13.016 10.173 -21.981 1.00 64.12 102 GLY A N 1
ATOM 787 C CA . GLY A 1 102 ? 13.066 10.338 -20.520 1.00 64.12 102 GLY A CA 1
ATOM 788 C C . GLY A 1 102 ? 13.682 9.202 -19.706 1.00 64.12 102 GLY A C 1
ATOM 789 O O . GLY A 1 102 ? 14.000 9.441 -18.546 1.00 64.12 102 GLY A O 1
ATOM 790 N N . GLY A 1 103 ? 13.901 8.019 -20.291 1.00 84.69 103 GLY A N 1
ATOM 791 C CA . GLY A 1 103 ? 14.376 6.847 -19.546 1.00 84.69 103 GLY A CA 1
ATOM 792 C C . GLY A 1 103 ? 13.417 6.431 -18.424 1.00 84.69 103 GLY A C 1
ATOM 793 O O . GLY A 1 103 ? 12.307 6.955 -18.300 1.00 84.69 103 GLY A O 1
ATOM 794 N N . CYS A 1 104 ? 13.841 5.478 -17.597 1.00 90.56 104 CYS A N 1
ATOM 795 C CA . CYS A 1 104 ? 13.062 5.074 -16.435 1.00 90.56 104 CYS A CA 1
ATOM 796 C C . CYS A 1 104 ? 13.007 6.202 -15.395 1.00 90.56 104 CYS A C 1
ATOM 798 O O . CYS A 1 104 ? 14.035 6.766 -15.015 1.00 90.56 104 CYS A O 1
ATOM 800 N N . ASP A 1 105 ? 11.811 6.529 -14.913 1.00 88.25 105 ASP A N 1
ATOM 801 C CA . ASP A 1 105 ? 11.576 7.688 -14.045 1.00 88.25 105 ASP A CA 1
ATOM 802 C C . ASP A 1 105 ? 11.073 7.296 -12.650 1.00 88.25 105 ASP A C 1
ATOM 804 O O . ASP A 1 105 ? 11.381 7.997 -11.676 1.00 88.25 105 ASP A O 1
ATOM 808 N N . ALA A 1 106 ? 10.406 6.147 -12.515 1.00 88.38 106 ALA A N 1
ATOM 809 C CA . ALA A 1 106 ? 9.805 5.720 -11.261 1.00 88.38 106 ALA A CA 1
ATOM 810 C C . ALA A 1 106 ? 9.791 4.197 -11.038 1.00 88.38 106 ALA A C 1
ATOM 812 O O . ALA A 1 106 ? 9.967 3.407 -11.969 1.00 88.38 106 ALA A O 1
ATOM 813 N N . HIS A 1 107 ? 9.592 3.789 -9.778 1.00 91.69 107 HIS A N 1
ATOM 814 C CA . HIS A 1 107 ? 9.441 2.383 -9.394 1.00 91.69 107 HIS A CA 1
ATOM 815 C C . HIS A 1 107 ? 8.559 2.161 -8.159 1.00 91.69 107 HIS A C 1
ATOM 817 O O . HIS A 1 107 ? 8.356 3.073 -7.357 1.00 91.69 1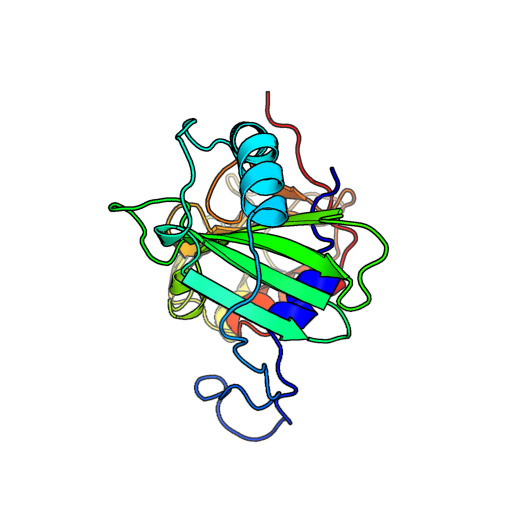07 HIS A O 1
ATOM 823 N N . ILE A 1 108 ? 8.093 0.925 -7.978 1.00 89.69 108 ILE A N 1
ATOM 824 C CA . ILE A 1 108 ? 7.376 0.455 -6.783 1.00 89.69 108 ILE A CA 1
ATOM 825 C C . ILE A 1 108 ? 7.631 -1.039 -6.545 1.00 89.69 108 ILE A C 1
ATOM 827 O O . ILE A 1 108 ? 7.785 -1.805 -7.495 1.00 89.69 108 ILE A O 1
ATOM 831 N N . LEU A 1 109 ? 7.682 -1.459 -5.280 1.00 92.06 109 LEU A N 1
ATOM 832 C CA . LEU A 1 109 ? 7.742 -2.866 -4.884 1.00 92.06 109 LEU A CA 1
ATOM 833 C C . LEU A 1 109 ? 6.331 -3.363 -4.544 1.00 92.06 109 LEU A C 1
ATOM 835 O O . LEU A 1 109 ? 5.679 -2.817 -3.658 1.00 92.06 109 LEU A O 1
ATOM 839 N N . ILE A 1 110 ? 5.870 -4.416 -5.219 1.00 89.06 110 ILE A N 1
ATOM 840 C CA . ILE A 1 110 ? 4.558 -5.016 -4.955 1.00 89.06 110 ILE A CA 1
ATOM 841 C C . ILE A 1 110 ? 4.599 -6.541 -4.990 1.00 89.06 110 ILE A C 1
ATOM 843 O O . ILE A 1 110 ? 5.348 -7.140 -5.755 1.00 89.06 110 ILE A O 1
ATOM 847 N N . ASN A 1 111 ? 3.748 -7.171 -4.182 1.00 90.12 111 ASN A N 1
ATOM 848 C CA . ASN A 1 111 ? 3.393 -8.577 -4.261 1.00 90.12 111 ASN A CA 1
ATOM 849 C C . ASN A 1 111 ? 2.020 -8.762 -4.928 1.00 90.12 111 ASN A C 1
ATOM 851 O O . ASN A 1 111 ? 0.999 -8.616 -4.260 1.00 90.12 111 ASN A O 1
ATOM 855 N N . PHE A 1 112 ? 1.987 -9.147 -6.207 1.00 85.56 112 PHE A N 1
ATOM 856 C CA . PHE A 1 112 ? 0.734 -9.353 -6.950 1.00 85.56 112 PHE A CA 1
ATOM 857 C C . PHE A 1 112 ? -0.143 -10.468 -6.360 1.00 85.56 112 PHE A C 1
ATOM 859 O O . PHE A 1 112 ? -1.367 -10.439 -6.480 1.00 85.56 112 PHE A O 1
ATOM 866 N N . ALA A 1 113 ? 0.449 -11.438 -5.653 1.00 86.94 113 ALA A N 1
ATOM 867 C CA . ALA A 1 113 ? -0.329 -12.480 -4.987 1.00 86.94 113 ALA A CA 1
ATOM 868 C C . ALA A 1 113 ? -1.209 -11.932 -3.850 1.00 86.94 113 ALA A C 1
ATOM 870 O O . ALA A 1 113 ? -2.232 -12.540 -3.538 1.00 86.94 113 ALA A O 1
ATOM 871 N N . ALA A 1 114 ? -0.843 -10.798 -3.235 1.00 86.81 114 ALA A N 1
ATOM 872 C CA . ALA A 1 114 ? -1.593 -10.220 -2.117 1.00 86.81 114 ALA A CA 1
ATOM 873 C C . ALA A 1 114 ? -3.014 -9.788 -2.523 1.00 86.81 114 ALA A C 1
ATOM 875 O O . ALA A 1 114 ? -3.942 -9.864 -1.713 1.00 86.81 114 ALA A O 1
ATOM 876 N N . ASP A 1 115 ? -3.214 -9.409 -3.785 1.00 82.00 115 ASP A N 1
ATOM 877 C CA . ASP A 1 115 ? -4.517 -8.974 -4.299 1.00 82.00 115 ASP A CA 1
ATOM 878 C C . ASP A 1 115 ? -5.535 -10.119 -4.341 1.00 82.00 115 ASP A C 1
ATOM 880 O O . ASP A 1 115 ? -6.730 -9.905 -4.132 1.00 82.00 115 ASP A O 1
ATOM 884 N N . SER A 1 116 ? -5.047 -11.352 -4.505 1.00 81.00 116 SER A N 1
ATOM 885 C CA . SER A 1 116 ? -5.865 -12.570 -4.501 1.00 81.00 116 SER A CA 1
ATOM 886 C C . SER A 1 116 ? -6.182 -13.090 -3.094 1.00 81.00 116 SER A C 1
ATOM 888 O O . SER A 1 116 ? -6.982 -14.016 -2.947 1.00 81.00 116 SER A O 1
ATOM 890 N N . VAL A 1 117 ? -5.575 -12.524 -2.045 1.00 88.31 117 VAL A N 1
ATOM 891 C CA . VAL A 1 117 ? -5.820 -12.948 -0.661 1.00 88.31 117 VAL A CA 1
ATOM 892 C C . VAL A 1 117 ? -6.946 -12.126 -0.053 1.00 88.31 117 VAL A C 1
ATOM 894 O O . VAL A 1 117 ? -6.926 -10.896 -0.073 1.00 88.31 117 VAL A O 1
ATOM 897 N N . ARG A 1 118 ? -7.933 -12.806 0.540 1.00 90.69 118 ARG A N 1
ATOM 898 C CA . ARG A 1 118 ? -8.987 -12.134 1.306 1.00 90.69 118 ARG A CA 1
ATOM 899 C C . ARG A 1 118 ? -8.380 -11.500 2.570 1.00 90.69 118 ARG A C 1
ATOM 901 O O . ARG A 1 118 ? -7.803 -12.241 3.365 1.00 90.69 118 ARG A O 1
ATOM 908 N N . PRO A 1 119 ? -8.558 -10.186 2.802 1.00 95.44 119 PRO A N 1
ATOM 909 C CA . PRO A 1 119 ? -7.975 -9.532 3.966 1.00 95.44 119 PRO A CA 1
ATOM 910 C C . PRO A 1 119 ? -8.497 -10.061 5.310 1.00 95.44 119 PRO A C 1
ATOM 912 O O . PRO A 1 119 ? -9.684 -10.375 5.470 1.00 95.44 119 PRO A O 1
ATOM 915 N N . VAL A 1 120 ? -7.606 -10.090 6.296 1.00 98.12 120 VAL A N 1
ATOM 916 C CA . VAL A 1 120 ? -7.892 -10.327 7.712 1.00 98.12 120 VAL A CA 1
ATOM 917 C C . VAL A 1 120 ? -7.910 -8.979 8.423 1.00 98.12 120 VAL A C 1
ATOM 919 O O . VAL A 1 120 ? -7.004 -8.171 8.240 1.00 98.12 120 VAL A O 1
ATOM 922 N N . LEU A 1 121 ? -8.954 -8.738 9.213 1.00 98.56 121 LEU A N 1
ATOM 923 C CA . LEU A 1 121 ? -9.044 -7.591 10.107 1.00 98.56 121 LEU A CA 1
ATOM 924 C C . LEU A 1 121 ? -8.604 -8.033 11.505 1.00 98.56 121 LEU A C 1
ATOM 926 O O . LEU A 1 121 ? -9.157 -8.994 12.045 1.00 98.56 121 LEU A O 1
ATOM 930 N N . ASP A 1 122 ? -7.648 -7.311 12.065 1.00 98.50 122 ASP A N 1
ATOM 931 C CA . ASP A 1 122 ? -7.263 -7.349 13.471 1.00 98.50 122 ASP A CA 1
ATOM 932 C C . ASP A 1 122 ? -7.646 -6.008 14.106 1.00 98.50 122 ASP A C 1
ATOM 934 O O . ASP A 1 122 ? -7.298 -4.951 13.583 1.00 98.50 122 ASP A O 1
ATOM 938 N N . CYS A 1 123 ? -8.432 -6.036 15.175 1.00 98.31 123 CYS A N 1
ATOM 939 C CA . CYS A 1 123 ? -8.887 -4.859 15.902 1.00 98.31 123 CYS A CA 1
ATOM 940 C C . CYS A 1 123 ? -8.910 -5.179 17.405 1.00 98.31 123 CYS A C 1
ATOM 942 O O . CYS A 1 123 ? -9.937 -5.636 17.933 1.00 98.31 123 CYS A O 1
ATOM 944 N N . PRO A 1 124 ? -7.779 -4.971 18.103 1.00 97.81 124 PRO A N 1
ATOM 945 C CA . PRO A 1 124 ? -7.631 -5.329 19.511 1.00 97.81 124 PRO A CA 1
ATOM 946 C C . PRO A 1 124 ? -8.608 -4.621 20.451 1.00 97.81 124 PRO A C 1
ATOM 948 O O . PRO A 1 124 ? -9.106 -5.268 21.369 1.00 97.81 124 PRO A O 1
ATOM 951 N N . ALA A 1 125 ? -8.969 -3.362 20.173 1.00 96.25 125 ALA A N 1
ATOM 952 C CA . ALA A 1 125 ? -9.995 -2.616 20.917 1.00 96.25 125 ALA A CA 1
ATOM 953 C C . ALA A 1 125 ? -11.374 -3.315 20.945 1.00 96.25 125 ALA A C 1
ATOM 955 O O . ALA A 1 125 ? -12.215 -3.026 21.787 1.00 96.25 125 ALA A O 1
ATOM 956 N N . PHE A 1 126 ? -11.620 -4.257 20.028 1.00 96.88 126 PHE A N 1
ATOM 957 C CA . PHE A 1 126 ? -12.834 -5.079 19.983 1.00 96.88 126 PHE A CA 1
ATOM 958 C C . PHE A 1 126 ? -12.556 -6.570 20.226 1.00 96.88 126 PHE A C 1
ATOM 960 O O . PHE A 1 126 ? -13.436 -7.400 19.986 1.00 96.88 126 PHE A O 1
ATOM 967 N N . HIS A 1 127 ? -11.339 -6.926 20.658 1.00 97.00 127 HIS A N 1
ATOM 968 C CA . HIS A 1 127 ? -10.853 -8.303 20.790 1.00 97.00 127 HIS A CA 1
ATOM 969 C C . HIS A 1 127 ? -11.148 -9.161 19.550 1.00 97.00 127 HIS A C 1
ATOM 971 O O . HIS A 1 127 ? -11.548 -10.325 19.650 1.00 97.00 127 HIS A O 1
ATOM 977 N N . TYR A 1 128 ? -11.002 -8.566 18.364 1.00 98.06 128 TYR A N 1
ATOM 978 C CA . TYR A 1 128 ? -11.393 -9.191 17.111 1.00 98.06 128 TYR A CA 1
ATOM 979 C C . TYR A 1 128 ? -10.187 -9.454 16.215 1.00 98.06 128 TYR A C 1
ATOM 981 O O . TYR A 1 128 ? -9.498 -8.524 15.820 1.00 98.06 128 TYR A O 1
ATOM 989 N N . GLN A 1 129 ? -10.018 -10.708 15.797 1.00 98.12 129 GLN A N 1
ATOM 990 C CA . GLN A 1 129 ? -9.092 -11.092 14.736 1.00 98.12 129 GLN A CA 1
ATOM 991 C C . GLN A 1 129 ? -9.771 -12.115 13.821 1.00 98.12 129 GLN A C 1
ATOM 993 O O . GLN A 1 129 ? -10.229 -13.167 14.272 1.00 98.12 129 GLN A O 1
ATOM 998 N N . GLY A 1 130 ? -9.878 -11.821 12.525 1.00 98.00 130 GLY A N 1
ATOM 999 C CA . GLY A 1 130 ? -10.475 -12.762 11.577 1.00 98.00 130 GLY A CA 1
ATOM 1000 C C . GLY A 1 130 ? -10.867 -12.152 10.233 1.00 98.00 130 GLY A C 1
ATOM 1001 O O . GLY A 1 130 ? -10.501 -11.019 9.931 1.00 98.00 130 GLY A O 1
ATOM 1002 N N . PRO A 1 131 ? -11.657 -12.869 9.410 1.00 97.75 131 PRO A N 1
ATOM 1003 C CA . PRO A 1 131 ? -12.029 -12.409 8.075 1.00 97.75 131 PRO A CA 1
ATOM 1004 C C . PRO A 1 131 ? -12.661 -11.016 8.090 1.00 97.75 131 PRO A C 1
ATOM 1006 O O . PRO A 1 131 ? -13.639 -10.767 8.808 1.00 97.75 131 PRO A O 1
ATOM 1009 N N . ALA A 1 132 ? -12.120 -10.111 7.281 1.00 97.88 132 ALA A N 1
ATOM 1010 C CA . ALA A 1 132 ? -12.667 -8.774 7.155 1.00 97.88 132 ALA A CA 1
ATOM 1011 C C . ALA A 1 132 ? -13.999 -8.801 6.390 1.00 97.88 132 ALA A C 1
ATOM 1013 O O . ALA A 1 132 ? -14.175 -9.529 5.413 1.00 97.88 132 ALA A O 1
ATOM 1014 N N . THR A 1 133 ? -14.954 -7.987 6.835 1.00 97.75 133 THR A N 1
ATOM 1015 C CA . THR A 1 133 ? -16.212 -7.745 6.116 1.00 97.75 133 THR A CA 1
ATOM 1016 C C . THR A 1 133 ? -16.545 -6.267 6.189 1.00 97.75 133 THR A C 1
ATOM 1018 O O . THR A 1 133 ? -16.179 -5.594 7.154 1.00 97.75 133 THR A O 1
ATOM 1021 N N . ALA A 1 134 ? -17.299 -5.770 5.212 1.00 97.88 134 ALA A N 1
ATOM 1022 C CA . ALA A 1 134 ? -17.714 -4.374 5.207 1.00 97.88 134 ALA A CA 1
ATOM 1023 C C . ALA A 1 134 ? -18.536 -3.997 6.455 1.00 97.88 134 ALA A C 1
ATOM 1025 O O . ALA A 1 134 ? -18.419 -2.883 6.955 1.00 97.88 134 ALA A O 1
ATOM 1026 N N . ALA A 1 135 ? -19.341 -4.930 6.980 1.00 97.88 135 ALA A N 1
ATOM 1027 C CA . ALA A 1 135 ? -20.101 -4.728 8.211 1.00 97.88 135 ALA A CA 1
ATOM 1028 C C . ALA A 1 135 ? -19.181 -4.555 9.431 1.00 97.88 135 ALA A C 1
ATOM 1030 O O . ALA A 1 135 ? -19.347 -3.595 10.175 1.00 97.88 135 ALA A O 1
ATOM 1031 N N . LYS A 1 136 ? -18.176 -5.430 9.593 1.00 98.19 136 LYS A N 1
ATOM 1032 C CA . LYS A 1 136 ? -17.210 -5.348 10.704 1.00 98.19 136 LYS A CA 1
ATOM 1033 C C . LYS A 1 136 ? -16.379 -4.070 10.655 1.00 98.19 136 LYS A C 1
ATOM 1035 O O . LYS A 1 136 ? -16.269 -3.398 11.669 1.00 98.19 136 LYS A O 1
ATOM 1040 N N . ILE A 1 137 ? -15.873 -3.698 9.476 1.00 98.38 137 ILE A N 1
ATOM 1041 C CA . ILE A 1 137 ? -15.105 -2.454 9.298 1.00 98.38 137 ILE A CA 1
ATOM 1042 C C . ILE A 1 137 ? -15.953 -1.245 9.720 1.00 98.38 137 ILE A C 1
ATOM 1044 O O . ILE A 1 137 ? -15.535 -0.479 10.581 1.00 98.38 137 ILE A O 1
ATOM 1048 N N . ARG A 1 138 ? -17.184 -1.114 9.203 1.00 97.75 138 ARG A N 1
ATOM 1049 C CA . ARG A 1 138 ? -18.081 -0.005 9.582 1.00 97.75 138 ARG A CA 1
ATOM 1050 C C . ARG A 1 138 ? -18.446 -0.006 11.064 1.00 97.75 138 ARG A C 1
ATOM 1052 O O . ARG A 1 138 ? -18.592 1.054 11.657 1.00 97.75 138 ARG A O 1
ATOM 1059 N N . GLN A 1 139 ? -18.631 -1.187 11.646 1.00 96.69 139 GLN A N 1
ATOM 1060 C CA . GLN A 1 139 ? -18.987 -1.320 13.052 1.00 96.69 139 GLN A CA 1
ATOM 1061 C C . GLN A 1 139 ? -17.834 -0.932 13.980 1.00 96.69 139 GLN A C 1
ATOM 1063 O O . GLN A 1 139 ? -18.093 -0.355 15.029 1.00 96.69 139 GLN A O 1
ATOM 1068 N N . MET A 1 140 ? -16.599 -1.302 13.641 1.00 97.62 140 MET A N 1
ATOM 1069 C CA . MET A 1 140 ? -15.466 -1.229 14.565 1.00 97.62 140 MET A CA 1
ATOM 1070 C C . MET A 1 140 ? -14.680 0.070 14.406 1.00 97.62 140 MET A C 1
ATOM 1072 O O . MET A 1 140 ? -14.475 0.764 15.394 1.00 97.62 140 MET A O 1
ATOM 1076 N N . ILE A 1 141 ? -14.290 0.436 13.179 1.00 96.50 141 ILE A N 1
ATOM 1077 C CA . ILE A 1 141 ? -13.287 1.488 12.944 1.00 96.50 141 ILE A CA 1
ATOM 1078 C C . ILE A 1 141 ? -13.703 2.820 13.560 1.00 96.50 141 ILE A C 1
ATOM 1080 O O . ILE A 1 141 ? -12.980 3.337 14.405 1.00 96.50 141 ILE A O 1
ATOM 1084 N N . GLY A 1 142 ? -14.895 3.326 13.233 1.00 89.81 142 GLY A N 1
ATOM 1085 C CA . GLY A 1 142 ? -15.410 4.600 13.757 1.00 89.81 142 GLY A CA 1
ATOM 1086 C C . GLY A 1 142 ? -15.744 4.610 15.255 1.00 89.81 142 GLY A C 1
ATOM 1087 O O . GLY A 1 142 ? -16.218 5.622 15.761 1.00 89.81 142 GLY A O 1
ATOM 1088 N N . ARG A 1 143 ? -15.564 3.484 15.956 1.00 94.81 143 ARG A N 1
ATOM 1089 C CA . ARG A 1 143 ? -15.906 3.308 17.375 1.00 94.81 143 ARG A CA 1
ATOM 1090 C C . ARG A 1 143 ? -14.711 2.931 18.247 1.00 94.81 143 ARG A C 1
ATOM 1092 O O . ARG A 1 143 ? -14.914 2.661 19.426 1.00 94.81 143 ARG A O 1
ATOM 1099 N N . ILE A 1 144 ? -13.505 2.893 17.685 1.00 97.56 144 ILE A N 1
ATOM 1100 C CA . ILE A 1 144 ? -12.280 2.746 18.471 1.00 97.56 144 ILE A CA 1
ATOM 1101 C C . ILE A 1 144 ? -12.159 3.979 19.378 1.00 97.56 144 ILE A C 1
ATOM 1103 O O . ILE A 1 144 ? -12.203 5.111 18.891 1.00 97.56 144 ILE A O 1
ATOM 1107 N N . ASP A 1 145 ? -12.048 3.758 20.685 1.00 96.62 145 ASP A N 1
ATOM 1108 C CA . ASP A 1 145 ? -11.796 4.812 21.670 1.00 96.62 145 ASP A CA 1
ATOM 1109 C C . ASP A 1 145 ? -10.280 5.080 21.729 1.00 96.62 145 ASP A C 1
ATOM 1111 O O . ASP A 1 145 ? -9.514 4.120 21.833 1.00 96.62 145 ASP A O 1
ATOM 1115 N N . PRO A 1 146 ? -9.819 6.344 21.620 1.00 96.69 146 PRO A N 1
ATOM 1116 C CA . PRO A 1 146 ? -8.394 6.676 21.715 1.00 96.69 146 PRO A CA 1
ATOM 1117 C C . PRO A 1 146 ? -7.749 6.288 23.055 1.00 96.69 146 PRO A C 1
ATOM 1119 O O . PRO A 1 146 ? -6.530 6.172 23.114 1.00 96.69 146 PRO A O 1
ATOM 1122 N N . ASN A 1 147 ? -8.539 6.084 24.115 1.00 96.31 147 ASN A N 1
ATOM 1123 C CA . ASN A 1 147 ? -8.048 5.748 25.455 1.00 96.31 147 ASN A CA 1
ATOM 1124 C C . ASN A 1 147 ? -7.946 4.238 25.722 1.00 96.31 147 ASN A C 1
ATOM 1126 O O . ASN A 1 147 ? -7.584 3.844 26.830 1.00 96.31 147 ASN A O 1
ATOM 1130 N N . GLU A 1 148 ? -8.292 3.391 24.751 1.00 94.00 148 GLU A N 1
ATOM 1131 C CA . GLU A 1 148 ? -8.078 1.944 24.853 1.00 94.00 148 GLU A CA 1
ATOM 1132 C C . GLU A 1 148 ? -6.583 1.609 24.820 1.00 94.00 148 GLU A C 1
ATOM 1134 O O . GLU A 1 148 ? -5.801 2.297 24.169 1.00 94.00 148 GLU A O 1
ATOM 1139 N N . ASP A 1 149 ? -6.185 0.500 25.453 1.00 89.81 149 ASP A N 1
ATOM 1140 C CA . ASP A 1 149 ? -4.772 0.086 25.523 1.00 89.81 149 ASP A CA 1
ATOM 1141 C C . ASP A 1 149 ? -4.144 -0.130 24.134 1.00 89.81 149 ASP A C 1
ATOM 1143 O O . ASP A 1 149 ? -2.938 0.020 23.946 1.00 89.81 149 ASP A O 1
ATOM 1147 N N . ASN A 1 150 ? -4.960 -0.524 23.153 1.00 94.69 150 ASN A N 1
ATOM 1148 C CA . ASN A 1 150 ? -4.536 -0.808 21.784 1.00 94.69 150 ASN A CA 1
ATOM 1149 C C . ASN A 1 150 ? -5.545 -0.213 20.791 1.00 94.69 150 ASN A C 1
ATOM 1151 O O . ASN A 1 150 ? -6.344 -0.955 20.202 1.00 94.69 150 ASN A O 1
ATOM 1155 N N . PRO A 1 151 ? -5.541 1.117 20.590 1.00 97.38 151 PRO A N 1
ATOM 1156 C CA . PRO A 1 151 ? -6.591 1.812 19.863 1.00 97.38 151 PRO A CA 1
ATOM 1157 C C . PRO A 1 151 ? -6.328 1.771 18.350 1.00 97.38 151 PRO A C 1
ATOM 1159 O O . PRO A 1 151 ? -6.429 2.777 17.656 1.00 97.38 151 PRO A O 1
ATOM 1162 N N . PHE A 1 152 ? -5.968 0.604 17.809 1.00 97.88 152 PHE A N 1
ATOM 1163 C CA . PHE A 1 152 ? -5.619 0.433 16.401 1.00 97.88 152 PHE A CA 1
ATOM 1164 C C . PHE A 1 152 ? -6.435 -0.666 15.713 1.00 97.88 152 PHE A C 1
ATOM 1166 O O . PHE A 1 152 ? -7.084 -1.504 16.346 1.00 97.88 152 PHE A O 1
ATOM 1173 N N . ALA A 1 153 ? -6.404 -0.658 14.383 1.00 98.56 153 ALA A N 1
ATOM 1174 C CA . ALA A 1 153 ? -6.911 -1.742 13.556 1.00 98.56 153 ALA A CA 1
ATOM 1175 C C . ALA A 1 153 ? -6.031 -1.949 12.322 1.00 98.56 153 ALA A C 1
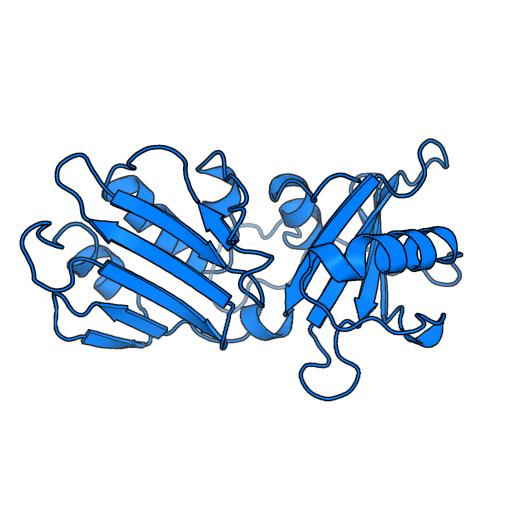ATOM 1177 O O . ALA A 1 153 ? -5.604 -0.985 11.689 1.00 98.56 153 ALA A O 1
ATOM 1178 N N . ILE A 1 154 ? -5.812 -3.209 11.950 1.00 98.62 154 ILE A N 1
ATOM 1179 C CA . ILE A 1 154 ? -4.995 -3.620 10.805 1.00 98.62 154 ILE A CA 1
ATOM 1180 C C . ILE A 1 154 ? -5.852 -4.446 9.855 1.00 98.62 154 ILE A C 1
ATOM 1182 O O . ILE A 1 154 ? -6.467 -5.436 10.246 1.00 98.62 154 ILE A O 1
ATOM 1186 N N . LEU A 1 155 ? -5.847 -4.072 8.581 1.00 98.19 155 LEU A N 1
ATOM 1187 C CA . LEU A 1 155 ? -6.422 -4.835 7.486 1.00 98.19 155 LEU A CA 1
ATOM 1188 C C . LEU A 1 155 ? -5.283 -5.435 6.651 1.00 98.19 155 LEU A C 1
ATOM 1190 O O . LEU A 1 155 ? -4.717 -4.779 5.778 1.00 98.19 155 LEU A O 1
ATOM 1194 N N . SER A 1 156 ? -4.924 -6.685 6.945 1.00 97.62 156 SER A N 1
ATOM 1195 C CA . SER A 1 156 ? -3.764 -7.375 6.366 1.00 97.62 156 SER A CA 1
ATOM 1196 C C . SER A 1 156 ? -4.159 -8.338 5.249 1.00 97.62 156 SER A C 1
ATOM 1198 O O . SER A 1 156 ? -5.135 -9.079 5.378 1.00 97.62 156 SER A O 1
ATOM 1200 N N . ARG A 1 157 ? -3.391 -8.356 4.155 1.00 94.44 157 ARG A N 1
ATOM 1201 C CA . ARG A 1 157 ? -3.521 -9.338 3.060 1.00 94.44 157 ARG A CA 1
ATOM 1202 C C . ARG A 1 157 ? -2.488 -10.446 3.170 1.00 94.44 157 ARG A C 1
ATOM 1204 O O . ARG A 1 157 ? -2.817 -11.615 3.011 1.00 94.44 157 ARG A O 1
ATOM 1211 N N . THR A 1 158 ? -1.242 -10.088 3.443 1.00 91.25 158 THR A N 1
ATOM 1212 C CA . THR A 1 158 ? -0.140 -11.033 3.636 1.00 91.25 158 THR A CA 1
ATOM 1213 C C . THR A 1 158 ? 0.819 -10.485 4.678 1.00 91.25 158 THR A C 1
ATOM 1215 O O . THR A 1 158 ? 0.743 -9.316 5.057 1.00 91.25 158 THR A O 1
ATOM 1218 N N . GLU A 1 159 ? 1.789 -11.302 5.085 1.00 88.06 159 GLU A N 1
ATOM 1219 C CA . GLU A 1 159 ? 2.956 -10.793 5.803 1.00 88.06 159 GLU A CA 1
ATOM 1220 C C . GLU A 1 159 ? 3.560 -9.619 5.012 1.00 88.06 159 GLU A C 1
ATOM 1222 O O . GLU A 1 159 ? 3.807 -9.720 3.806 1.00 88.06 159 GLU A O 1
ATOM 1227 N N . GLY A 1 160 ? 3.678 -8.474 5.683 1.00 91.81 160 GLY A N 1
ATOM 1228 C CA . GLY A 1 160 ? 4.237 -7.248 5.131 1.00 91.81 160 GLY A CA 1
ATOM 1229 C C . GLY A 1 160 ? 3.354 -6.444 4.170 1.00 91.81 160 GLY A C 1
ATOM 1230 O O . GLY A 1 160 ? 3.840 -5.435 3.670 1.00 91.81 160 GLY A O 1
ATOM 1231 N N . THR A 1 161 ? 2.097 -6.836 3.911 1.00 94.88 161 THR A N 1
ATOM 1232 C CA . THR A 1 161 ? 1.160 -6.052 3.077 1.00 94.88 161 THR A CA 1
ATOM 1233 C C . THR A 1 161 ? -0.154 -5.792 3.807 1.00 94.88 161 THR A C 1
ATOM 1235 O O . THR A 1 161 ? -0.956 -6.714 3.987 1.00 94.88 161 THR A O 1
ATOM 1238 N N . TYR A 1 162 ? -0.378 -4.543 4.215 1.00 97.19 162 TYR A N 1
ATOM 1239 C CA . TYR A 1 162 ? -1.533 -4.140 5.023 1.00 97.19 162 TYR A CA 1
ATOM 1240 C C . TYR A 1 162 ? -1.886 -2.656 4.854 1.00 97.19 162 TYR A C 1
ATOM 1242 O O . TYR A 1 162 ? -1.070 -1.864 4.385 1.00 97.19 162 TYR A O 1
ATOM 1250 N N . LEU A 1 163 ? -3.090 -2.295 5.300 1.00 97.94 163 LEU A N 1
ATOM 1251 C CA . LEU A 1 163 ? -3.521 -0.932 5.623 1.00 97.94 163 LEU A CA 1
ATOM 1252 C C . LEU A 1 163 ? -3.913 -0.911 7.106 1.00 97.94 163 LEU A C 1
ATOM 1254 O O . LEU A 1 163 ? -4.691 -1.766 7.530 1.00 97.94 163 LEU A O 1
ATOM 1258 N N . GLN A 1 164 ? -3.390 0.021 7.898 1.00 98.38 164 GLN A N 1
ATOM 1259 C CA . GLN A 1 164 ? -3.676 0.106 9.329 1.00 98.38 164 GLN A CA 1
ATOM 1260 C C . GLN A 1 164 ? -3.998 1.521 9.779 1.00 98.38 164 GLN A C 1
ATOM 1262 O O . GLN A 1 164 ? -3.644 2.500 9.128 1.00 98.38 164 GLN A O 1
ATOM 1267 N N . THR A 1 165 ? -4.681 1.612 10.912 1.00 98.62 165 THR A N 1
ATOM 1268 C CA . THR A 1 165 ? -5.016 2.880 11.535 1.00 98.62 165 THR A CA 1
ATOM 1269 C C . THR A 1 165 ? -4.832 2.833 13.040 1.00 98.62 165 THR A C 1
ATOM 1271 O O . THR A 1 165 ? -5.114 1.806 13.653 1.00 98.62 165 THR A O 1
ATOM 1274 N N . LEU A 1 166 ? -4.421 3.955 13.620 1.00 98.44 166 LEU A N 1
ATOM 1275 C CA . LEU A 1 166 ? -4.369 4.199 15.057 1.00 98.44 166 LEU A CA 1
ATOM 1276 C C . LEU A 1 166 ? -5.302 5.370 15.377 1.00 98.44 166 LEU A C 1
ATOM 1278 O O . LEU A 1 166 ? -5.150 6.459 14.823 1.00 98.44 166 LEU A O 1
ATOM 1282 N N . ARG A 1 167 ? -6.274 5.158 16.261 1.00 98.38 167 ARG A N 1
ATOM 1283 C CA . ARG A 1 167 ? -7.129 6.218 16.788 1.00 98.38 167 ARG A CA 1
ATOM 1284 C C . ARG A 1 167 ? -6.324 7.058 17.77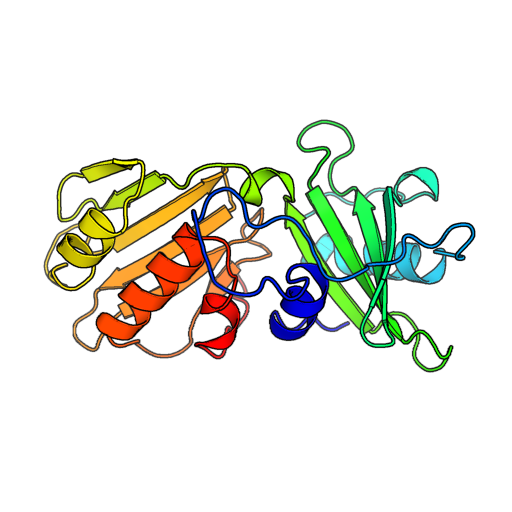8 1.00 98.38 167 ARG A C 1
ATOM 1286 O O . ARG A 1 167 ? -5.734 6.529 18.712 1.00 98.38 167 ARG A O 1
ATOM 1293 N N . ILE A 1 168 ? -6.374 8.367 17.579 1.00 97.88 168 ILE A N 1
ATOM 1294 C CA . ILE A 1 168 ? -5.870 9.397 18.493 1.00 97.88 168 ILE A CA 1
ATOM 1295 C C . ILE A 1 168 ? -7.006 10.378 18.814 1.00 97.88 168 ILE A C 1
ATOM 1297 O O . ILE A 1 168 ? -8.092 10.269 18.238 1.00 97.88 168 ILE A O 1
ATOM 1301 N N . ASP A 1 169 ? -6.789 11.348 19.698 1.00 97.25 169 ASP A N 1
ATOM 1302 C CA . ASP A 1 169 ? -7.838 12.299 20.091 1.00 97.25 169 ASP A CA 1
ATOM 1303 C C . ASP A 1 169 ? -8.387 13.080 18.883 1.00 97.25 169 ASP A C 1
ATOM 1305 O O . ASP A 1 169 ? -9.603 13.136 18.654 1.00 97.25 169 ASP A O 1
ATOM 1309 N N . GLU A 1 170 ? -7.493 13.589 18.034 1.00 97.25 170 GLU A N 1
ATOM 1310 C CA . GLU A 1 170 ? -7.804 14.462 16.898 1.00 97.25 170 GLU A CA 1
ATOM 1311 C C . GLU A 1 170 ? -8.405 13.728 15.693 1.00 97.25 170 GLU A C 1
ATOM 1313 O O . GLU A 1 170 ? -8.983 14.355 14.805 1.00 97.25 170 GLU A O 1
ATOM 1318 N N . GLY A 1 171 ? -8.274 12.403 15.621 1.00 97.81 171 GLY A N 1
ATOM 1319 C CA . GLY A 1 171 ? -8.610 11.660 14.412 1.00 97.81 171 GLY A CA 1
ATOM 1320 C C . GLY A 1 171 ? -7.985 10.275 14.383 1.00 97.81 171 GLY A C 1
ATOM 1321 O O . GLY A 1 171 ? -7.921 9.570 15.390 1.00 97.81 171 GLY A O 1
ATOM 1322 N N . TYR A 1 172 ? -7.551 9.877 13.203 1.00 98.56 172 TYR A N 1
ATOM 1323 C CA . TYR A 1 172 ? -6.897 8.605 12.977 1.00 98.56 172 TYR A CA 1
ATOM 1324 C C . TYR A 1 172 ? -5.589 8.840 12.240 1.00 98.56 172 TYR A C 1
ATOM 1326 O O . TYR A 1 172 ? -5.580 9.491 11.197 1.00 98.56 172 TYR A O 1
ATOM 1334 N N . LEU A 1 173 ? -4.500 8.281 12.749 1.00 98.31 173 LEU A N 1
ATOM 1335 C CA . LEU A 1 173 ? -3.302 8.094 11.943 1.00 98.31 173 LEU A CA 1
ATOM 1336 C C . LEU A 1 173 ? -3.564 6.916 11.009 1.00 98.31 173 LEU A C 1
ATOM 1338 O O . LEU A 1 173 ? -4.132 5.901 11.427 1.00 98.31 173 LEU A O 1
ATOM 1342 N N . LEU A 1 174 ? -3.230 7.076 9.735 1.00 98.38 174 LEU A N 1
ATOM 1343 C CA . LEU A 1 174 ? -3.499 6.092 8.695 1.00 98.38 174 LEU A CA 1
ATOM 1344 C C . LEU A 1 174 ? -2.205 5.808 7.947 1.00 98.38 174 LEU A C 1
ATOM 1346 O O . LEU A 1 174 ? -1.542 6.727 7.475 1.00 98.38 174 LEU A O 1
ATOM 1350 N N . GLU A 1 175 ? -1.868 4.535 7.812 1.00 97.75 175 GLU A N 1
ATOM 1351 C CA . GLU A 1 175 ? -0.623 4.103 7.185 1.00 97.75 175 GLU A CA 1
ATOM 1352 C C . GLU A 1 175 ? -0.807 2.767 6.467 1.00 97.75 175 GLU A C 1
ATOM 1354 O O . GLU A 1 175 ? -1.704 1.979 6.780 1.00 97.75 175 GLU A O 1
ATOM 1359 N N . HIS A 1 176 ? 0.039 2.493 5.485 1.00 96.06 176 HIS A N 1
ATOM 1360 C CA . HIS A 1 176 ? 0.046 1.228 4.770 1.00 96.06 176 HIS A CA 1
ATOM 1361 C C . HIS A 1 176 ? 1.469 0.753 4.510 1.00 96.06 176 HIS A C 1
ATOM 1363 O O . HIS A 1 176 ? 2.409 1.540 4.408 1.00 96.06 176 HIS A O 1
ATOM 1369 N N . GLN A 1 177 ? 1.608 -0.552 4.314 1.00 95.00 177 GLN A N 1
ATOM 1370 C CA . GLN A 1 177 ? 2.864 -1.164 3.912 1.00 95.00 177 GLN A CA 1
ATOM 1371 C C . GLN A 1 177 ? 2.628 -2.093 2.729 1.00 95.00 177 GLN A C 1
ATOM 1373 O O . GLN A 1 177 ? 1.636 -2.825 2.695 1.00 95.00 177 GLN A O 1
ATOM 1378 N N . LEU A 1 178 ? 3.540 -2.067 1.759 1.00 92.44 178 LEU A N 1
ATOM 1379 C CA . LEU A 1 178 ? 3.555 -2.994 0.632 1.00 92.44 178 LEU A CA 1
ATOM 1380 C C . LEU A 1 178 ? 4.804 -3.868 0.716 1.00 92.44 178 LEU A C 1
ATOM 1382 O O . LEU A 1 178 ? 5.914 -3.380 0.577 1.00 92.44 178 LEU A O 1
ATOM 1386 N N . VAL A 1 179 ? 4.646 -5.179 0.881 1.00 92.75 179 VAL A N 1
ATOM 1387 C CA . VAL A 1 179 ? 5.744 -6.166 0.953 1.00 92.75 179 VAL A CA 1
ATOM 1388 C C . VAL A 1 179 ? 6.653 -6.059 2.189 1.00 92.75 179 VAL A C 1
ATOM 1390 O O . VAL A 1 179 ? 6.849 -7.069 2.863 1.00 92.75 179 VAL A O 1
ATOM 1393 N N . ASN A 1 180 ? 7.252 -4.902 2.483 1.00 92.94 180 ASN A N 1
ATOM 1394 C CA . ASN A 1 180 ? 8.211 -4.714 3.575 1.00 92.94 180 ASN A CA 1
ATOM 1395 C C . ASN A 1 180 ? 8.246 -3.266 4.100 1.00 92.94 180 ASN A C 1
ATOM 1397 O O . ASN A 1 180 ? 7.673 -2.361 3.498 1.00 92.94 180 ASN A O 1
ATOM 1401 N N . VAL A 1 181 ? 8.963 -3.059 5.209 1.00 93.00 181 VAL A N 1
ATOM 1402 C CA . VAL A 1 181 ? 9.093 -1.762 5.902 1.00 93.00 181 VAL A CA 1
ATOM 1403 C C . VAL A 1 181 ? 9.695 -0.656 5.031 1.00 93.00 181 VAL A C 1
ATOM 1405 O O . VAL A 1 181 ? 9.344 0.506 5.168 1.00 93.00 181 VAL A O 1
ATOM 1408 N N . SER A 1 182 ? 10.543 -0.998 4.058 1.00 91.44 182 SER A N 1
ATOM 1409 C CA . SER A 1 182 ? 11.111 -0.021 3.117 1.00 91.44 182 SER A CA 1
ATOM 1410 C C . SER A 1 182 ? 10.089 0.517 2.108 1.00 91.44 182 SER A C 1
ATOM 1412 O O . SER A 1 182 ? 10.428 1.375 1.294 1.00 91.44 182 SER A O 1
ATOM 1414 N N . SER A 1 183 ? 8.858 0.007 2.145 1.00 91.06 183 SER A N 1
ATOM 1415 C CA . SER A 1 183 ? 7.703 0.436 1.355 1.00 91.06 183 SER A CA 1
ATOM 1416 C C . SER A 1 183 ? 6.512 0.726 2.284 1.00 91.06 183 SER A C 1
ATOM 1418 O O . SER A 1 183 ? 5.382 0.297 2.025 1.00 91.06 183 SER A O 1
ATOM 1420 N N . HIS A 1 184 ? 6.793 1.410 3.396 1.00 93.31 184 HIS A N 1
ATOM 1421 C CA . HIS A 1 184 ? 5.822 1.913 4.368 1.00 93.31 184 HIS A CA 1
ATOM 1422 C C . HIS A 1 184 ? 5.526 3.387 4.083 1.00 93.31 184 HIS A C 1
ATOM 1424 O O . HIS A 1 184 ? 6.432 4.183 3.825 1.00 93.31 184 HIS A O 1
ATOM 1430 N N . TYR A 1 185 ? 4.244 3.731 4.087 1.00 93.88 185 TYR A N 1
ATOM 1431 C CA . TYR A 1 185 ? 3.737 5.067 3.829 1.00 93.88 185 TYR A CA 1
ATOM 1432 C C . TYR A 1 185 ? 2.676 5.460 4.854 1.00 93.88 185 TYR A C 1
ATOM 1434 O O . TYR A 1 185 ? 1.905 4.613 5.299 1.00 93.88 185 TYR A O 1
ATOM 1442 N N . GLU A 1 186 ? 2.579 6.747 5.159 1.00 96.06 186 GLU A N 1
ATOM 1443 C CA . GLU A 1 186 ? 1.599 7.313 6.083 1.00 96.06 186 GLU A CA 1
ATOM 1444 C C . GLU A 1 186 ? 0.880 8.528 5.494 1.00 96.06 186 GLU A C 1
ATOM 1446 O O . GLU A 1 186 ? 1.373 9.183 4.573 1.00 96.06 186 GLU A O 1
ATOM 1451 N N . VAL A 1 187 ? -0.291 8.843 6.039 1.00 96.75 187 VAL A N 1
ATOM 1452 C CA . VAL A 1 187 ? -0.939 10.138 5.835 1.00 96.75 187 VAL A CA 1
ATOM 1453 C C . VAL A 1 187 ? -0.386 11.108 6.886 1.00 96.75 187 VAL A C 1
ATOM 1455 O O . VAL A 1 187 ? -0.513 10.832 8.078 1.00 96.75 187 VAL A O 1
ATOM 1458 N N . PRO A 1 188 ? 0.186 12.261 6.491 1.00 95.62 188 PRO A N 1
ATOM 1459 C CA . PRO A 1 188 ? 0.939 13.136 7.399 1.00 95.62 188 PRO A CA 1
ATOM 1460 C C . PRO A 1 188 ? 0.076 13.871 8.437 1.00 95.62 188 PRO A C 1
ATOM 1462 O O . PRO A 1 188 ? 0.607 14.550 9.313 1.00 95.62 188 PRO A O 1
ATOM 1465 N N . ALA A 1 189 ? -1.250 13.797 8.321 1.00 96.44 189 ALA A N 1
ATOM 1466 C CA . ALA A 1 189 ? -2.187 14.466 9.211 1.00 96.44 189 ALA A CA 1
ATOM 1467 C C . ALA A 1 189 ? -3.296 13.504 9.663 1.00 96.44 189 ALA A C 1
ATOM 1469 O O . ALA A 1 189 ? -3.668 12.607 8.899 1.00 96.44 189 ALA A O 1
ATOM 1470 N N . PRO A 1 190 ? -3.873 13.710 10.863 1.00 98.06 190 PRO A N 1
ATOM 1471 C CA . PRO A 1 190 ? -4.993 12.907 11.335 1.00 98.06 190 PRO A CA 1
ATOM 1472 C C . PRO A 1 190 ? -6.185 12.956 10.375 1.00 98.06 190 PRO A C 1
ATOM 1474 O O . PRO A 1 190 ? -6.597 14.018 9.905 1.00 98.06 190 PRO A O 1
ATOM 1477 N N . VAL A 1 191 ? -6.761 11.787 10.113 1.00 98.06 191 VAL A N 1
ATOM 1478 C CA . VAL A 1 191 ? -7.858 11.577 9.168 1.00 98.06 191 VAL A CA 1
ATOM 1479 C C . VAL A 1 191 ? -9.178 11.365 9.925 1.00 98.06 191 VAL A C 1
ATOM 1481 O O . VAL A 1 191 ? -9.186 10.705 10.968 1.00 98.06 191 VAL A O 1
ATOM 1484 N N . PRO A 1 192 ? -10.324 11.873 9.431 1.00 97.81 192 PRO A N 1
ATOM 1485 C CA . PRO A 1 192 ? -11.631 11.552 10.001 1.00 97.81 192 PRO A CA 1
ATOM 1486 C C . PRO A 1 192 ? -11.959 10.054 9.911 1.00 97.81 192 PRO A C 1
ATOM 1488 O O . PRO A 1 192 ? -11.678 9.398 8.907 1.00 97.81 192 PRO A O 1
ATOM 1491 N N . GLY A 1 193 ? -12.638 9.512 10.926 1.00 97.25 193 GLY A N 1
ATOM 1492 C CA . GLY A 1 193 ? -12.971 8.080 10.982 1.00 97.25 193 GLY A CA 1
ATOM 1493 C C . GLY A 1 193 ? -13.834 7.576 9.818 1.00 97.25 193 GLY A C 1
ATOM 1494 O O . GLY A 1 193 ? -13.707 6.418 9.415 1.00 97.25 193 GLY A O 1
ATOM 1495 N N . GLU A 1 194 ? -14.674 8.436 9.237 1.00 97.56 194 GLU A N 1
ATOM 1496 C CA . GLU A 1 194 ? -15.444 8.121 8.026 1.00 97.56 194 GLU A CA 1
ATOM 1497 C C . GLU A 1 194 ? -14.517 7.861 6.832 1.00 97.56 194 GLU A C 1
ATOM 1499 O O . GLU A 1 194 ? -14.605 6.806 6.207 1.00 97.56 194 GLU A O 1
ATOM 1504 N N . SER A 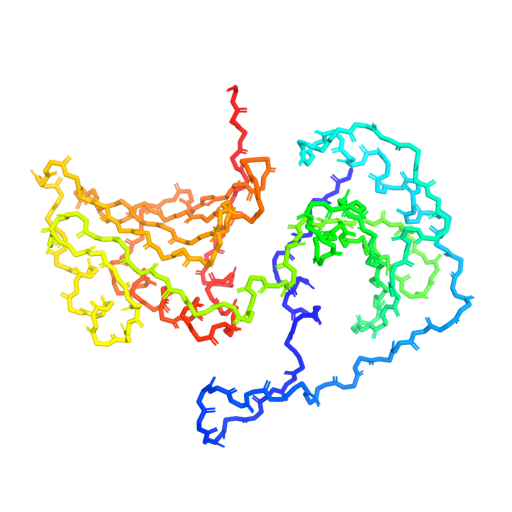1 195 ? -13.551 8.750 6.588 1.00 97.88 195 SER A N 1
ATOM 1505 C CA . SER A 1 195 ? -12.575 8.601 5.505 1.00 97.88 195 SER A CA 1
ATOM 1506 C C . SER A 1 195 ? -11.664 7.386 5.708 1.00 97.88 195 SER A C 1
ATOM 1508 O O . SER A 1 195 ? -11.374 6.674 4.748 1.00 97.88 195 SER A O 1
ATOM 1510 N N . VAL A 1 196 ? -11.266 7.071 6.948 1.00 98.31 196 VAL A N 1
ATOM 1511 C CA . VAL A 1 196 ? -10.537 5.821 7.244 1.00 98.31 196 VAL A CA 1
ATOM 1512 C C . VAL A 1 196 ? -11.395 4.591 6.952 1.00 98.31 196 VAL A C 1
ATOM 1514 O O . VAL A 1 196 ? -10.925 3.630 6.343 1.00 98.31 196 VAL A O 1
ATOM 1517 N N . THR A 1 197 ? -12.670 4.619 7.345 1.00 98.38 197 THR A N 1
ATOM 1518 C CA . THR A 1 197 ? -13.616 3.529 7.075 1.00 98.38 197 THR A CA 1
ATOM 1519 C C . THR A 1 197 ? -13.766 3.304 5.571 1.00 98.38 197 THR A C 1
ATOM 1521 O O . THR A 1 197 ? -13.693 2.167 5.106 1.00 98.38 197 THR A O 1
ATOM 1524 N N . GLU A 1 198 ? -13.937 4.370 4.791 1.00 97.88 198 GLU A N 1
ATOM 1525 C CA . GLU A 1 198 ? -14.017 4.310 3.330 1.00 97.88 198 GLU A CA 1
ATOM 1526 C C . GLU A 1 198 ? -12.738 3.754 2.695 1.00 97.88 198 GLU A C 1
ATOM 1528 O O . GLU A 1 198 ? -12.819 2.856 1.849 1.00 97.88 198 GLU A O 1
ATOM 1533 N N . ALA A 1 199 ? -11.569 4.202 3.156 1.00 97.25 199 ALA A N 1
ATOM 1534 C CA . ALA A 1 199 ? -10.277 3.712 2.692 1.00 97.25 199 ALA A CA 1
ATOM 1535 C C . ALA A 1 199 ? -10.103 2.212 2.970 1.00 97.25 199 ALA A C 1
ATOM 1537 O O . ALA A 1 199 ? -9.759 1.443 2.073 1.00 97.25 199 ALA A O 1
ATOM 1538 N N . MET A 1 200 ? -10.436 1.754 4.179 1.00 98.00 200 MET A N 1
ATOM 1539 C CA . MET A 1 200 ? -10.399 0.330 4.523 1.00 98.00 200 MET A CA 1
ATOM 1540 C C . MET A 1 200 ? -11.404 -0.498 3.719 1.00 98.00 200 MET A C 1
ATOM 1542 O O . MET A 1 200 ? -11.113 -1.632 3.342 1.00 98.00 200 MET A O 1
ATOM 1546 N N . LEU A 1 201 ? -12.581 0.048 3.408 1.00 97.19 201 LEU A N 1
ATOM 1547 C CA . LEU A 1 201 ? -13.550 -0.615 2.536 1.00 97.19 201 LEU A CA 1
ATOM 1548 C C . LEU A 1 201 ? -13.056 -0.702 1.085 1.00 97.19 201 LEU A C 1
ATOM 1550 O O . LEU A 1 201 ? -13.293 -1.720 0.435 1.00 97.19 201 LEU A O 1
ATOM 1554 N N . SER A 1 202 ? -12.386 0.333 0.581 1.00 94.44 202 SER A N 1
ATOM 1555 C CA . SER A 1 202 ? -11.720 0.315 -0.726 1.00 94.44 202 SER A CA 1
ATOM 1556 C C . SER A 1 202 ? -10.599 -0.731 -0.761 1.00 94.44 202 SER A C 1
ATOM 1558 O O . SER A 1 202 ? -10.574 -1.592 -1.644 1.00 94.44 202 SER A O 1
ATOM 1560 N N . TYR A 1 203 ? -9.745 -0.760 0.265 1.00 94.12 203 TYR A N 1
ATOM 1561 C CA . TYR A 1 203 ? -8.700 -1.772 0.419 1.00 94.12 203 TYR A CA 1
ATOM 1562 C C . TYR A 1 203 ? -9.273 -3.194 0.495 1.00 94.12 203 TYR A C 1
ATOM 1564 O O . TYR A 1 203 ? -8.751 -4.107 -0.149 1.00 94.12 203 TYR A O 1
ATOM 1572 N N . LEU A 1 204 ? -10.380 -3.389 1.224 1.00 95.38 204 LEU A N 1
ATOM 1573 C CA . LEU A 1 204 ? -11.089 -4.669 1.313 1.00 95.38 204 LEU A CA 1
ATOM 1574 C C . LEU A 1 204 ? -11.552 -5.168 -0.063 1.00 95.38 204 LEU A C 1
ATOM 1576 O O . LEU A 1 204 ? -11.433 -6.359 -0.346 1.00 95.38 204 LEU A O 1
ATOM 1580 N N . ARG A 1 205 ? -12.076 -4.271 -0.907 1.00 92.31 205 ARG A N 1
ATOM 1581 C CA . ARG A 1 205 ? -12.541 -4.599 -2.265 1.00 92.31 205 ARG A CA 1
ATOM 1582 C C . ARG A 1 205 ? -11.402 -4.764 -3.271 1.00 92.31 205 ARG A C 1
ATOM 1584 O O . ARG A 1 205 ? -11.608 -5.405 -4.291 1.00 92.31 205 ARG A O 1
ATOM 1591 N N . GLY A 1 206 ? -10.224 -4.208 -2.986 1.00 86.38 206 GLY A N 1
ATOM 1592 C CA . GLY A 1 206 ? -9.094 -4.206 -3.917 1.00 86.38 206 GLY A CA 1
ATOM 1593 C C . GLY A 1 206 ? -9.252 -3.205 -5.066 1.00 86.38 206 GLY A C 1
ATOM 1594 O O . GLY A 1 206 ? -8.652 -3.394 -6.114 1.00 86.38 206 GLY A O 1
ATOM 1595 N N . ASP A 1 207 ? -10.058 -2.148 -4.899 1.00 80.94 207 ASP A N 1
ATOM 1596 C CA . ASP A 1 207 ? -10.321 -1.156 -5.960 1.00 80.94 207 ASP A CA 1
ATOM 1597 C C . ASP A 1 207 ? -9.377 0.063 -5.931 1.00 80.94 207 ASP A C 1
ATOM 1599 O O . ASP A 1 207 ? -9.593 1.021 -6.669 1.00 80.94 207 ASP A O 1
ATOM 1603 N N . TYR A 1 208 ? -8.326 0.013 -5.103 1.00 85.06 208 TYR A N 1
ATOM 1604 C CA . TYR A 1 208 ? -7.223 0.981 -4.965 1.00 85.06 208 TYR A CA 1
ATOM 1605 C C . TYR A 1 208 ? -7.597 2.464 -4.805 1.00 85.06 208 TYR A C 1
ATOM 1607 O O . TYR A 1 208 ? -6.702 3.300 -4.746 1.00 85.06 208 TYR A O 1
ATOM 1615 N N . GLN A 1 209 ? -8.878 2.816 -4.674 1.00 87.31 209 GLN A N 1
ATOM 1616 C CA . GLN A 1 209 ? -9.320 4.201 -4.471 1.00 87.31 209 GLN A CA 1
ATOM 1617 C C . GLN A 1 209 ? -8.705 4.814 -3.210 1.00 87.31 209 GLN A C 1
ATOM 1619 O O . GLN A 1 209 ? -8.373 5.993 -3.206 1.00 87.31 209 GLN A O 1
ATOM 1624 N N . TRP A 1 210 ? -8.475 4.001 -2.177 1.00 92.69 210 TRP A N 1
ATOM 1625 C CA . TRP A 1 210 ? -7.787 4.384 -0.943 1.00 92.69 210 TRP A CA 1
ATOM 1626 C C . TRP A 1 210 ? -6.404 5.025 -1.165 1.00 92.69 210 TRP A C 1
ATOM 1628 O O . TRP A 1 210 ? -5.977 5.844 -0.355 1.00 92.69 210 TRP A O 1
ATOM 1638 N N . LEU A 1 211 ? -5.725 4.713 -2.275 1.00 88.12 211 LEU A N 1
ATOM 1639 C CA . LEU A 1 211 ? -4.453 5.336 -2.651 1.00 88.12 211 LEU A CA 1
ATOM 1640 C C . LEU A 1 211 ? -4.610 6.792 -3.105 1.00 88.12 211 LEU A C 1
ATOM 1642 O O . LEU A 1 211 ? -3.666 7.565 -3.013 1.00 88.12 211 LEU A O 1
ATOM 1646 N N . GLU A 1 212 ? -5.786 7.171 -3.604 1.00 85.50 212 GLU A N 1
ATOM 1647 C CA . GLU A 1 212 ? -6.061 8.512 -4.137 1.00 85.50 212 GLU A CA 1
ATOM 1648 C C . GLU A 1 212 ? -6.752 9.425 -3.125 1.00 85.50 212 GLU A C 1
ATOM 1650 O O . GLU A 1 212 ? -6.826 10.634 -3.340 1.00 85.50 212 GLU A O 1
ATOM 1655 N N . MET A 1 213 ? -7.273 8.845 -2.043 1.00 91.88 213 MET A N 1
ATOM 1656 C CA . MET A 1 213 ? -7.999 9.571 -1.003 1.00 91.88 213 MET A CA 1
ATOM 1657 C C . MET A 1 213 ? -7.097 10.500 -0.186 1.00 91.88 213 MET A C 1
ATOM 1659 O O . MET A 1 213 ? -7.601 11.449 0.411 1.00 91.88 213 MET A O 1
ATOM 1663 N N . PHE A 1 214 ? -5.788 10.234 -0.151 1.00 93.44 214 PHE A N 1
ATOM 1664 C CA . PHE A 1 214 ? -4.840 10.933 0.712 1.00 93.44 214 PHE A CA 1
ATOM 1665 C C . PHE A 1 214 ? -3.511 11.195 0.005 1.00 93.44 214 PHE A C 1
ATOM 1667 O O . PHE A 1 214 ? -3.134 10.485 -0.929 1.00 93.44 214 PHE A O 1
ATOM 1674 N N . ASP A 1 215 ? -2.779 12.187 0.506 1.00 91.38 215 ASP A N 1
ATOM 1675 C CA . ASP A 1 215 ? -1.404 12.467 0.099 1.00 91.38 215 ASP A CA 1
ATOM 1676 C C . ASP A 1 215 ? -0.441 11.617 0.940 1.00 91.38 215 ASP A C 1
ATOM 1678 O O . ASP A 1 215 ? 0.040 12.039 1.993 1.00 91.38 215 ASP A O 1
ATOM 1682 N N . TRP A 1 216 ? -0.199 10.387 0.487 1.00 92.75 216 TRP A N 1
ATOM 1683 C CA . TRP A 1 216 ? 0.689 9.434 1.151 1.00 92.75 216 TRP A CA 1
ATOM 1684 C C . TRP A 1 216 ? 2.150 9.885 1.112 1.00 92.75 216 TRP A C 1
ATOM 1686 O O . TRP A 1 216 ? 2.677 10.258 0.061 1.00 92.75 216 TRP A O 1
ATOM 1696 N N . GLN A 1 217 ? 2.833 9.779 2.246 1.00 91.31 217 GLN A N 1
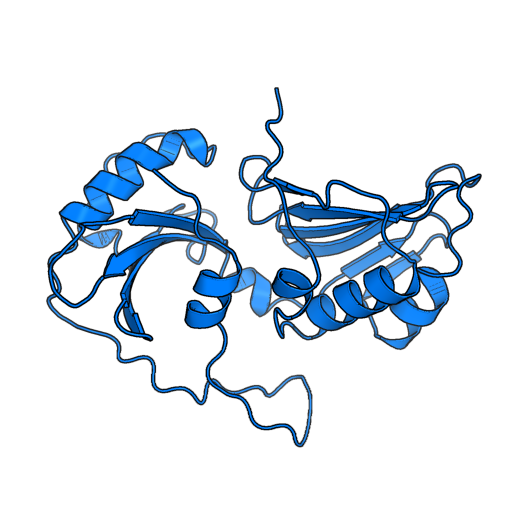ATOM 1697 C CA . GLN A 1 217 ? 4.256 10.061 2.381 1.00 91.31 217 GLN A CA 1
ATOM 1698 C C . GLN A 1 217 ? 4.996 8.796 2.773 1.00 91.31 217 GLN A C 1
ATOM 1700 O O . GLN A 1 217 ? 4.560 8.067 3.657 1.00 91.31 217 GLN A O 1
ATOM 1705 N N . LYS A 1 218 ? 6.115 8.520 2.103 1.00 89.88 218 LYS A N 1
ATOM 1706 C CA . LYS A 1 218 ? 6.967 7.398 2.489 1.00 89.88 218 LYS A CA 1
ATOM 1707 C C . LYS A 1 218 ? 7.588 7.696 3.851 1.00 89.88 218 LYS A C 1
ATOM 1709 O O . LYS A 1 218 ? 8.144 8.778 4.028 1.00 89.88 218 LYS A O 1
ATOM 1714 N N . GLN A 1 219 ? 7.541 6.730 4.759 1.00 87.31 219 GLN A N 1
ATOM 1715 C CA . GLN A 1 219 ? 8.307 6.819 5.991 1.00 87.31 219 GLN A CA 1
ATOM 1716 C C . GLN A 1 219 ? 9.770 6.446 5.750 1.00 87.31 219 GLN A C 1
ATOM 1718 O O . GLN A 1 219 ? 10.086 5.453 5.088 1.00 87.31 219 GLN A O 1
ATOM 1723 N N . GLU A 1 220 ? 10.661 7.251 6.316 1.00 79.25 220 GLU A N 1
ATOM 1724 C CA . GLU A 1 220 ? 12.066 6.902 6.490 1.00 79.25 220 GLU A CA 1
ATOM 1725 C C . GLU A 1 220 ? 12.179 6.253 7.873 1.00 79.25 220 GLU A C 1
ATOM 1727 O O . GLU A 1 220 ? 12.069 6.926 8.896 1.00 79.25 220 GLU A O 1
ATOM 1732 N N . LEU A 1 221 ? 12.286 4.926 7.899 1.00 67.12 221 LEU A N 1
ATOM 1733 C CA . LEU A 1 221 ? 12.457 4.165 9.133 1.00 67.12 221 LEU A CA 1
ATOM 1734 C C . LEU A 1 221 ? 13.960 3.962 9.365 1.00 67.12 221 LEU A C 1
ATOM 1736 O O . LEU A 1 221 ? 14.620 3.341 8.526 1.00 67.12 221 LEU A O 1
ATOM 1740 N N . ASP A 1 222 ? 14.467 4.514 10.471 1.00 52.03 222 ASP A N 1
ATOM 1741 C CA . ASP A 1 222 ? 15.864 4.402 10.929 1.00 52.03 222 ASP A CA 1
ATOM 1742 C C . ASP A 1 222 ? 16.236 2.985 11.413 1.00 52.03 222 ASP A C 1
ATOM 1744 O O . ASP A 1 222 ? 15.397 2.318 12.069 1.00 52.03 222 ASP A O 1
#

Radius of gyration: 18.35 Å; chains: 1; bounding box: 45×33×53 Å

pLDDT: mean 84.74, std 17.97, range [30.89, 98.62]

Secondary structure (DSSP, 8-state):
-EEPPHHHHHHHH-----S-S-TT-----S--EE-SS---HHHHHHHHHHGGGGTPPP----GGGEEEEEEETTEEEEEEES-SSS-TTEEEEEEEETTSSS---EEEEEEGGGGGSPPEEEEGGGTEEEE--HHHHHHHGGG--TTSSS-EEEEEEETTEEEEEEEETTEEEEEEESSSGGGEEE-SS-B-HHHHHHHHHHHHHT--GGGTSS--EE----

Sequence (222 aa):
MRLLDLRQYRELLIGRASIAGDPCEARWTGEAEAIRDVDSGAALQYAAEAWPTLGLKPRSLQARDVTSVVARGGRLFHHIRAFPRKLPETCVVVTEPTLGQGGCDAHILINFAADSVRPVLDCPAFHYQGPATAAKIRQMIGRIDPNEDNPFAILSRTEGTYLQTLRIDEGYLLEHQLVNVSSHYEVPAPVPGESVTEAMLSYLRGDYQWLEMFDWQKQELD